Protein AF-A0A832WD67-F1 (afdb_monomer_lite)

Foldseek 3Di:
DDDDDDDDDDPPDPVVVVVCVPDPDPVVVDDDPVNDDQPQPPDDPVNVVVLCVLQNDPDDSSLSVQLVVQLVVLVQFAVQDDDVLSVLSSVLSVLVVVLVVCVVVVPVVVNVVSVVVNVVSCVVSVVDPVRTPPDPPDDQVDPVSVVVVCVVPPNDPDPPPPPDPDDPVVVVVVVVVVVVVCCVVVPVVVVVVVVVVVVVVVVVVVVVVQCVVCVVVVHPDRDDPDVVVVVVVVVVVVVVVVVVVVVD

Structure (mmCIF, N/CA/C/O backbone):
data_AF-A0A832WD67-F1
#
_entry.id   AF-A0A832WD67-F1
#
loop_
_atom_site.group_PDB
_atom_site.id
_atom_site.type_symbol
_atom_site.label_atom_id
_atom_site.label_alt_id
_atom_site.label_comp_id
_atom_site.label_asym_id
_atom_site.label_entity_id
_atom_site.label_seq_id
_atom_site.pdbx_PDB_ins_code
_atom_site.Cartn_x
_atom_site.Cartn_y
_atom_site.Cartn_z
_atom_site.occupancy
_atom_site.B_iso_or_equiv
_atom_site.auth_seq_id
_atom_site.auth_comp_id
_atom_site.auth_asym_id
_atom_site.auth_atom_id
_atom_site.pdbx_PDB_model_num
ATOM 1 N N . MET A 1 1 ? 72.430 -49.901 -27.301 1.00 37.88 1 MET A N 1
ATOM 2 C CA . MET A 1 1 ? 71.971 -49.000 -28.379 1.00 37.88 1 MET A CA 1
ATOM 3 C C . MET A 1 1 ? 70.509 -48.673 -28.114 1.00 37.88 1 MET A C 1
ATOM 5 O O . MET A 1 1 ? 69.647 -49.443 -28.505 1.00 37.88 1 MET A O 1
ATOM 9 N N . GLY A 1 2 ? 70.240 -47.618 -27.341 1.00 42.94 2 GLY A N 1
ATOM 10 C CA . GLY A 1 2 ? 68.877 -47.135 -27.099 1.00 42.94 2 GLY A CA 1
ATOM 11 C C . GLY A 1 2 ? 68.550 -46.068 -28.135 1.00 42.94 2 GLY A C 1
ATOM 12 O O . GLY A 1 2 ? 69.311 -45.112 -28.267 1.00 42.94 2 GLY A O 1
ATOM 13 N N . GLN A 1 3 ? 67.490 -46.267 -28.915 1.00 40.94 3 GLN A N 1
ATOM 14 C CA . GLN A 1 3 ? 67.045 -45.266 -29.880 1.00 40.94 3 GLN A CA 1
ATOM 15 C C . GLN A 1 3 ? 66.402 -44.070 -29.156 1.00 40.94 3 GLN A C 1
ATOM 17 O O . GLN A 1 3 ? 65.692 -44.280 -28.170 1.00 40.94 3 GLN A O 1
ATOM 22 N N . PRO A 1 4 ? 66.642 -42.829 -29.613 1.00 44.09 4 PRO A N 1
ATOM 23 C CA . PRO A 1 4 ? 66.048 -41.639 -29.022 1.00 44.09 4 PRO A CA 1
ATOM 24 C C . PRO A 1 4 ? 64.577 -41.493 -29.436 1.00 44.09 4 PRO A C 1
ATOM 26 O O . PRO A 1 4 ? 64.223 -41.622 -30.606 1.00 44.09 4 PRO A O 1
ATOM 29 N N . PHE A 1 5 ? 63.730 -41.210 -28.448 1.00 39.22 5 PHE A N 1
ATOM 30 C CA . PHE A 1 5 ? 62.308 -40.919 -28.606 1.00 39.22 5 PHE A CA 1
ATOM 31 C C . PHE A 1 5 ? 62.127 -39.552 -29.280 1.00 39.2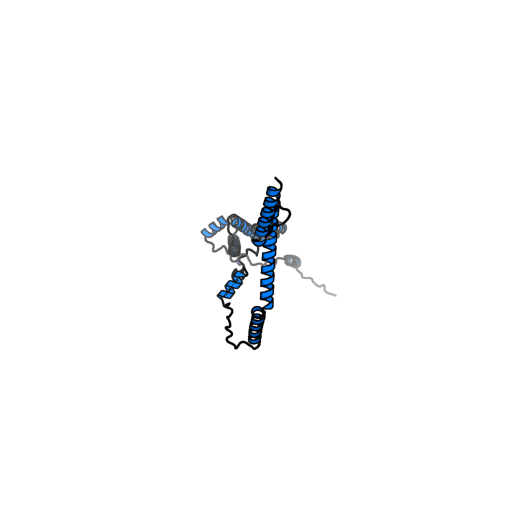2 5 PHE A C 1
ATOM 33 O O . PHE A 1 5 ? 62.559 -38.525 -28.756 1.00 39.22 5 PHE A O 1
ATOM 40 N N . GLN A 1 6 ? 61.517 -39.547 -30.463 1.00 41.47 6 GLN A N 1
ATOM 41 C CA . GLN A 1 6 ? 61.236 -38.347 -31.243 1.00 41.47 6 GLN A CA 1
ATOM 42 C C . GLN A 1 6 ? 59.947 -37.701 -30.718 1.00 41.47 6 GLN A C 1
ATOM 44 O O . GLN A 1 6 ? 58.860 -38.255 -30.865 1.00 41.47 6 GLN A O 1
ATOM 49 N N . VAL A 1 7 ? 60.071 -36.533 -30.083 1.00 42.09 7 VAL A N 1
ATOM 50 C CA . VAL A 1 7 ? 58.928 -35.706 -29.673 1.00 42.09 7 VAL A CA 1
ATOM 51 C C . VAL A 1 7 ? 58.368 -35.032 -30.924 1.00 42.09 7 VAL A C 1
ATOM 53 O O . VAL A 1 7 ? 58.959 -34.090 -31.444 1.00 42.09 7 VAL A O 1
ATOM 56 N N . ILE A 1 8 ? 57.243 -35.542 -31.422 1.00 47.03 8 ILE A N 1
ATOM 57 C CA . ILE A 1 8 ? 56.426 -34.877 -32.438 1.00 47.03 8 ILE A CA 1
ATOM 58 C C . ILE A 1 8 ? 55.280 -34.204 -31.682 1.00 47.03 8 ILE A C 1
ATOM 60 O O . ILE A 1 8 ? 54.343 -34.866 -31.247 1.00 47.03 8 ILE A O 1
ATOM 64 N N . GLY A 1 9 ? 55.392 -32.898 -31.467 1.00 41.47 9 GLY A N 1
ATOM 65 C CA . GLY A 1 9 ? 54.343 -32.066 -30.885 1.00 41.47 9 GLY A CA 1
ATOM 66 C C . GLY A 1 9 ? 54.479 -30.656 -31.439 1.00 41.47 9 GLY A C 1
ATOM 67 O O . GLY A 1 9 ? 55.489 -29.996 -31.208 1.00 41.47 9 GLY A O 1
ATOM 68 N N . GLU A 1 10 ? 53.505 -30.241 -32.244 1.00 47.12 10 GLU A N 1
ATOM 69 C CA . GLU A 1 10 ? 53.477 -28.942 -32.913 1.00 47.12 10 GLU A CA 1
ATOM 70 C C . GLU A 1 10 ? 53.450 -27.778 -31.899 1.00 47.12 10 GLU A C 1
ATOM 72 O O . GLU A 1 10 ? 52.652 -27.802 -30.957 1.00 47.12 10 GLU A O 1
ATOM 77 N N . PRO A 1 11 ? 54.258 -26.716 -32.094 1.00 44.94 11 PRO A N 1
ATOM 78 C CA . PRO A 1 11 ? 54.390 -25.588 -31.169 1.00 44.94 11 PRO A CA 1
ATOM 79 C C . PRO A 1 11 ? 53.236 -24.570 -31.249 1.00 44.94 11 PRO A C 1
ATOM 81 O O . PRO A 1 11 ? 53.473 -23.370 -31.162 1.00 44.94 11 PRO A O 1
ATOM 84 N N . GLY A 1 12 ? 51.995 -25.032 -31.423 1.00 47.84 12 GLY A N 1
ATOM 85 C CA . GLY A 1 12 ? 50.799 -24.174 -31.489 1.00 47.84 12 GLY A CA 1
ATOM 86 C C . GLY A 1 12 ? 49.688 -24.541 -30.501 1.00 47.84 12 GLY A C 1
ATOM 87 O O . GLY A 1 12 ? 48.893 -23.689 -30.122 1.00 47.84 12 GLY A O 1
ATOM 88 N N . SER A 1 13 ? 49.651 -25.785 -30.015 1.00 53.66 13 SER A N 1
ATOM 89 C CA . SER A 1 13 ? 48.472 -26.310 -29.309 1.00 53.66 13 SER A CA 1
ATOM 90 C C . SER A 1 13 ? 48.330 -25.820 -27.859 1.00 53.66 13 SER A C 1
ATOM 92 O O . SER A 1 13 ? 47.218 -25.690 -27.349 1.00 53.66 13 SER A O 1
ATOM 94 N N . TYR A 1 14 ? 49.434 -25.505 -27.180 1.00 50.94 14 TYR A N 1
ATOM 95 C CA . TYR A 1 14 ? 49.414 -25.181 -25.746 1.00 50.94 14 TYR A CA 1
ATOM 96 C C . TYR A 1 14 ? 49.021 -23.726 -25.458 1.00 50.94 14 TYR A C 1
ATOM 98 O O . TYR A 1 14 ? 48.347 -23.462 -24.463 1.00 50.94 14 TYR A O 1
ATOM 106 N N . GLU A 1 15 ? 49.411 -22.775 -26.313 1.00 52.78 15 GLU A N 1
ATOM 107 C CA . GLU A 1 15 ? 49.038 -21.364 -26.132 1.00 52.78 15 GLU A CA 1
ATOM 108 C C . GLU A 1 15 ? 47.567 -21.102 -26.482 1.00 52.78 15 GLU A C 1
ATOM 110 O O . GLU A 1 15 ? 46.906 -20.333 -25.783 1.00 52.78 15 GLU A O 1
ATOM 115 N N . GLU A 1 16 ? 47.016 -21.778 -27.496 1.00 53.56 16 GLU A N 1
ATOM 116 C CA . GLU A 1 16 ? 45.582 -21.716 -27.817 1.00 53.56 16 GLU A CA 1
ATOM 117 C C . GLU A 1 16 ? 44.718 -22.381 -26.738 1.00 53.56 16 GLU A C 1
ATOM 119 O O . GLU A 1 16 ? 43.707 -21.809 -26.321 1.00 53.56 16 GLU A O 1
ATOM 124 N N . ALA A 1 17 ? 45.155 -23.524 -26.196 1.00 52.59 17 ALA A N 1
ATOM 125 C CA . ALA A 1 17 ? 44.470 -24.188 -25.087 1.00 52.59 17 ALA A CA 1
ATOM 126 C C . ALA A 1 17 ? 44.452 -23.326 -23.808 1.00 52.59 17 ALA A C 1
ATOM 128 O O . ALA A 1 17 ? 43.450 -23.284 -23.093 1.00 52.59 17 ALA A O 1
ATOM 129 N N . LEU A 1 18 ? 45.526 -22.576 -23.535 1.00 50.44 18 LEU A N 1
ATOM 130 C CA . LEU A 1 18 ? 45.590 -21.640 -22.405 1.00 50.44 18 LEU A CA 1
ATOM 131 C C . LEU A 1 18 ? 44.766 -20.360 -22.625 1.00 50.44 18 LEU A C 1
ATOM 133 O O . LEU A 1 18 ? 44.332 -19.754 -21.643 1.00 50.44 18 LEU A O 1
ATOM 137 N N . ARG A 1 19 ? 44.521 -19.954 -23.879 1.00 53.59 19 ARG A N 1
ATOM 138 C CA . ARG A 1 19 ? 43.588 -18.862 -24.216 1.00 53.59 19 ARG A CA 1
ATOM 139 C C . ARG A 1 19 ? 42.130 -19.283 -24.023 1.00 53.59 19 ARG A C 1
ATOM 141 O O . ARG A 1 19 ? 41.362 -18.512 -23.454 1.00 53.59 19 ARG A O 1
ATOM 148 N N . GLN A 1 20 ? 41.764 -20.509 -24.404 1.00 52.19 20 GLN A N 1
ATOM 149 C CA . GLN A 1 20 ? 40.425 -21.064 -24.149 1.00 52.19 20 GLN A CA 1
ATOM 150 C C . GLN A 1 20 ? 40.158 -21.330 -22.661 1.00 52.19 20 GLN A C 1
ATOM 152 O O . GLN A 1 20 ? 39.045 -21.109 -22.192 1.00 52.19 20 GLN A O 1
ATOM 157 N N . ALA A 1 21 ? 41.173 -21.724 -21.887 1.00 52.22 21 ALA A N 1
ATOM 158 C CA . ALA A 1 21 ? 41.036 -21.978 -20.449 1.00 52.22 21 ALA A CA 1
ATOM 159 C C . ALA A 1 21 ? 40.911 -20.707 -19.578 1.00 52.22 21 ALA A C 1
ATOM 161 O O . ALA A 1 21 ? 40.739 -20.812 -18.364 1.00 52.22 21 ALA A O 1
ATOM 162 N N . LYS A 1 22 ? 41.017 -19.506 -20.165 1.00 54.41 22 LYS A N 1
ATOM 163 C CA . LYS A 1 22 ? 41.024 -18.223 -19.439 1.00 54.41 22 LYS A CA 1
ATOM 164 C C . LYS A 1 22 ? 39.878 -17.279 -19.781 1.00 54.41 22 LYS A C 1
ATOM 166 O O . LYS A 1 22 ? 39.906 -16.142 -19.315 1.00 54.41 22 LYS A O 1
ATOM 171 N N . ASN A 1 23 ? 38.873 -17.723 -20.534 1.00 55.34 23 ASN A N 1
ATOM 172 C CA . ASN A 1 23 ? 37.659 -16.935 -20.701 1.00 55.34 23 ASN A CA 1
ATOM 173 C C . ASN A 1 23 ? 36.551 -17.514 -19.802 1.00 55.34 23 ASN A C 1
ATOM 175 O O . ASN A 1 23 ? 36.012 -18.572 -20.123 1.00 55.34 23 ASN A O 1
ATOM 179 N N . PRO A 1 24 ? 36.213 -16.874 -18.663 1.00 59.94 24 PRO A N 1
ATOM 180 C CA . PRO A 1 24 ? 35.109 -17.325 -17.810 1.00 59.94 24 PRO A CA 1
ATOM 181 C C . PRO A 1 24 ? 33.741 -17.183 -18.500 1.00 59.94 24 PRO A C 1
ATOM 183 O O . PRO A 1 24 ? 32.751 -17.722 -18.019 1.00 59.94 24 PRO A O 1
ATOM 186 N N . PHE A 1 25 ? 33.700 -16.499 -19.645 1.00 52.34 25 PHE A N 1
ATOM 187 C CA . PHE A 1 25 ? 32.552 -16.371 -20.530 1.00 52.34 25 PHE A CA 1
ATOM 188 C C . PHE A 1 25 ? 32.790 -17.264 -21.753 1.00 52.34 25 PHE A C 1
ATOM 190 O O . PHE A 1 25 ? 33.391 -16.849 -22.743 1.00 52.34 25 PHE A O 1
ATOM 197 N N . GLN A 1 26 ? 32.371 -18.527 -21.666 1.00 62.31 26 GLN A N 1
ATOM 198 C CA . GLN A 1 26 ? 32.330 -19.410 -22.831 1.00 62.31 26 GLN A CA 1
ATOM 199 C C . GLN A 1 26 ? 31.257 -18.875 -23.788 1.00 62.31 26 GLN A C 1
ATOM 201 O O . GLN A 1 26 ? 30.075 -18.976 -23.482 1.00 62.31 26 GLN A O 1
ATOM 206 N N . GLU A 1 27 ? 31.648 -18.310 -24.936 1.00 55.62 27 GLU A N 1
ATOM 207 C CA . GLU A 1 27 ? 30.723 -17.719 -25.929 1.00 55.62 27 GLU A CA 1
ATOM 208 C C . GLU A 1 27 ? 29.589 -18.671 -26.351 1.00 55.62 27 GLU A C 1
ATOM 210 O O . GLU A 1 27 ? 28.498 -18.226 -26.681 1.00 55.62 27 GLU A O 1
ATOM 215 N N . GLN A 1 28 ? 29.812 -19.986 -26.261 1.00 56.88 28 GLN A N 1
ATOM 216 C CA . GLN A 1 28 ? 28.817 -21.022 -26.562 1.00 56.88 28 GLN A CA 1
ATOM 217 C C . GLN A 1 28 ? 27.690 -21.158 -25.518 1.00 56.88 28 GLN A C 1
ATOM 219 O O . GLN A 1 28 ? 26.729 -21.878 -25.770 1.00 56.88 28 GLN A O 1
ATOM 224 N N . MET A 1 29 ? 27.795 -20.513 -24.351 1.00 59.75 29 MET A N 1
ATOM 225 C CA . MET A 1 29 ? 26.747 -20.507 -23.316 1.00 59.75 29 MET A CA 1
ATOM 226 C C . MET A 1 29 ? 25.811 -19.291 -23.401 1.00 59.75 29 MET A C 1
ATOM 228 O O . MET A 1 29 ? 24.862 -19.209 -22.622 1.00 59.75 29 MET A O 1
ATOM 232 N N . PHE A 1 30 ? 26.055 -18.354 -24.321 1.00 63.56 30 PHE A N 1
ATOM 233 C CA . PHE A 1 30 ? 25.224 -17.165 -24.506 1.00 63.56 30 PHE A CA 1
ATOM 234 C C . PHE A 1 30 ? 24.290 -17.351 -25.699 1.00 63.56 30 PHE A C 1
ATOM 236 O O . PHE A 1 30 ? 24.683 -17.891 -26.731 1.00 63.56 30 PHE A O 1
ATOM 243 N N . ILE A 1 31 ? 23.047 -16.894 -25.552 1.00 70.31 31 ILE A N 1
ATOM 244 C CA . ILE A 1 31 ? 22.084 -16.853 -26.655 1.00 70.31 31 ILE A CA 1
ATOM 245 C C . ILE A 1 31 ? 22.619 -15.861 -27.686 1.00 70.31 31 ILE A C 1
ATOM 247 O O . ILE A 1 31 ? 22.986 -14.735 -27.339 1.00 70.31 31 ILE A O 1
ATOM 251 N N . SER A 1 32 ? 22.688 -16.282 -28.947 1.00 59.75 32 SER A N 1
ATOM 252 C CA . SER A 1 32 ? 23.139 -15.402 -30.023 1.00 59.75 32 SER A CA 1
ATOM 253 C C . SER A 1 32 ? 22.123 -14.277 -30.257 1.00 59.75 32 SER A C 1
ATOM 255 O O . SER A 1 32 ? 20.917 -14.489 -30.140 1.00 59.75 32 SER A O 1
ATOM 257 N N . GLU A 1 33 ? 22.579 -13.072 -30.623 1.00 59.00 33 GLU A N 1
ATOM 258 C CA . GLU A 1 33 ? 21.690 -11.916 -30.878 1.00 59.00 33 GLU A CA 1
ATOM 259 C C . GLU A 1 33 ? 20.622 -12.233 -31.949 1.00 59.00 33 GLU A C 1
ATOM 261 O O . GLU A 1 33 ? 19.517 -11.703 -31.908 1.00 59.00 33 GLU A O 1
ATOM 266 N N . SER A 1 34 ? 20.920 -13.169 -32.858 1.00 58.62 34 SER A N 1
ATOM 267 C CA . SER A 1 34 ? 20.010 -13.700 -33.881 1.00 58.62 34 SER A CA 1
ATOM 268 C C . SER A 1 34 ? 18.913 -14.642 -33.371 1.00 58.62 34 SER A C 1
ATOM 270 O O . SER A 1 34 ? 17.898 -14.796 -34.044 1.00 58.62 34 SER A O 1
ATOM 272 N N . GLU A 1 35 ? 19.108 -15.297 -32.226 1.00 62.00 35 GLU A N 1
ATOM 273 C CA . GLU A 1 35 ? 18.115 -16.183 -31.595 1.00 62.00 35 GLU A CA 1
ATOM 274 C C . GLU A 1 35 ? 17.205 -15.433 -30.612 1.00 62.00 35 GLU A C 1
ATOM 276 O O . GLU A 1 35 ? 16.209 -15.982 -30.136 1.00 62.00 35 GLU A O 1
ATOM 281 N N . MET A 1 36 ? 17.519 -14.170 -30.312 1.00 60.25 36 MET A N 1
ATOM 282 C CA . MET A 1 36 ? 16.713 -13.329 -29.439 1.00 60.25 36 MET A CA 1
ATOM 283 C C . MET A 1 36 ? 15.517 -12.764 -30.219 1.00 60.25 36 MET A C 1
ATOM 285 O O . MET A 1 36 ? 15.676 -12.002 -31.170 1.00 60.25 36 MET A O 1
ATOM 289 N N . VAL A 1 37 ? 14.296 -13.123 -29.812 1.00 67.38 37 VAL A N 1
ATOM 290 C CA . VAL A 1 37 ? 13.071 -12.501 -30.340 1.00 67.38 37 VAL A CA 1
ATOM 291 C C . VAL A 1 37 ? 13.062 -11.040 -29.891 1.00 67.38 37 VAL A C 1
ATOM 293 O O . VAL A 1 37 ? 12.943 -10.792 -28.694 1.00 67.38 37 VAL A O 1
ATOM 296 N N . ASP A 1 38 ? 13.210 -10.082 -30.816 1.00 64.44 38 ASP A N 1
ATOM 297 C CA . ASP A 1 38 ? 13.121 -8.650 -30.501 1.00 64.44 38 ASP A CA 1
ATOM 298 C C . ASP A 1 38 ? 11.673 -8.303 -30.121 1.00 64.44 38 ASP A C 1
ATOM 300 O O . ASP A 1 38 ? 10.809 -8.243 -31.002 1.00 64.44 38 ASP A O 1
ATOM 304 N N . PRO A 1 39 ? 11.378 -8.025 -28.836 1.00 64.31 39 PRO A N 1
ATOM 305 C CA . PRO A 1 39 ? 10.022 -7.706 -28.399 1.00 64.31 39 PRO A CA 1
ATOM 306 C C . PRO A 1 39 ? 9.486 -6.419 -29.044 1.00 64.31 39 PRO A C 1
ATOM 308 O O . PRO A 1 39 ? 8.287 -6.160 -28.996 1.00 64.31 39 PRO A O 1
ATOM 311 N N . GLY A 1 40 ? 10.366 -5.589 -29.618 1.00 61.78 40 GLY A N 1
ATOM 312 C CA . GLY A 1 40 ? 10.012 -4.348 -30.294 1.00 61.78 40 GLY A CA 1
ATOM 313 C C . GLY A 1 40 ? 9.819 -4.458 -31.810 1.00 61.78 40 GLY A C 1
ATOM 314 O O . GLY A 1 40 ? 9.507 -3.440 -32.440 1.00 61.78 40 GLY A O 1
ATOM 315 N N . ALA A 1 41 ? 9.992 -5.645 -32.404 1.00 65.19 41 ALA A N 1
ATOM 316 C CA . ALA A 1 41 ? 9.872 -5.844 -33.850 1.00 65.19 41 ALA A CA 1
ATOM 317 C C . ALA A 1 41 ? 8.443 -5.592 -34.367 1.00 65.19 41 ALA A C 1
ATOM 319 O O . ALA A 1 41 ? 8.275 -4.992 -35.431 1.00 65.19 41 ALA A O 1
ATOM 320 N N . ASP A 1 42 ? 7.431 -5.948 -33.571 1.00 70.69 42 ASP A N 1
ATOM 321 C CA . ASP A 1 42 ? 6.008 -5.853 -33.933 1.00 70.69 42 ASP A CA 1
ATOM 322 C C . ASP A 1 42 ? 5.357 -4.496 -33.590 1.00 70.69 42 ASP A C 1
ATOM 324 O O . ASP A 1 42 ? 4.161 -4.300 -33.804 1.00 70.69 42 ASP A O 1
ATOM 328 N N . LEU A 1 43 ? 6.120 -3.526 -33.068 1.00 73.88 43 LEU A N 1
ATOM 329 C CA . LEU A 1 43 ? 5.591 -2.206 -32.698 1.00 73.88 43 LEU A CA 1
ATOM 330 C C . LEU A 1 43 ? 5.255 -1.356 -33.936 1.00 73.88 43 LEU A C 1
ATOM 332 O O . LEU A 1 43 ? 6.125 -1.097 -34.785 1.00 73.88 43 LEU A O 1
ATOM 336 N N . SER A 1 44 ? 4.026 -0.826 -33.978 1.00 82.38 44 SER A N 1
ATOM 337 C CA . SER A 1 44 ? 3.600 0.150 -34.987 1.00 82.38 44 SER A CA 1
ATOM 338 C C . SER A 1 44 ? 4.409 1.450 -34.885 1.00 82.38 44 SER A C 1
ATOM 340 O O . SER A 1 44 ? 4.988 1.781 -33.847 1.00 82.38 44 SER A O 1
ATOM 342 N N . ASN A 1 45 ? 4.446 2.230 -35.968 1.00 78.44 45 ASN A N 1
ATOM 343 C CA . ASN A 1 45 ? 5.100 3.542 -35.969 1.00 78.44 45 ASN A CA 1
ATOM 344 C C . ASN A 1 45 ? 4.451 4.516 -34.974 1.00 78.44 45 ASN A C 1
ATOM 346 O O . ASN A 1 45 ? 5.159 5.323 -34.369 1.00 78.44 45 ASN A O 1
ATOM 350 N N . ASP A 1 46 ? 3.139 4.403 -34.764 1.00 80.88 46 ASP A N 1
ATOM 351 C CA . ASP A 1 46 ? 2.416 5.220 -33.788 1.00 80.88 46 ASP A CA 1
ATOM 352 C C . ASP A 1 46 ? 2.790 4.833 -32.348 1.00 80.88 46 ASP A C 1
ATOM 354 O O . ASP A 1 46 ? 3.044 5.709 -31.519 1.00 80.88 46 ASP A O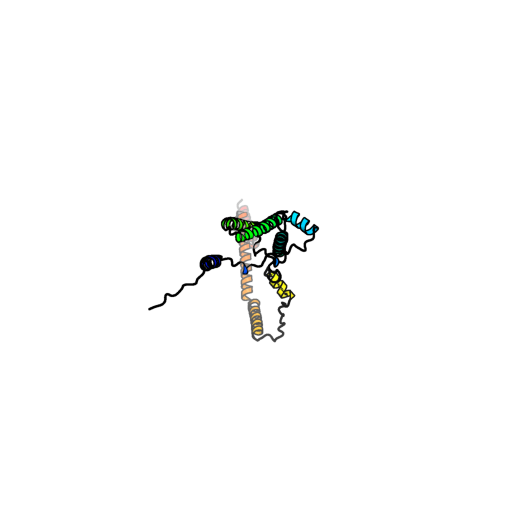 1
ATOM 358 N N . ASP A 1 47 ? 2.960 3.537 -32.072 1.00 82.06 47 ASP A N 1
ATOM 359 C CA . ASP A 1 47 ? 3.400 3.044 -30.761 1.00 82.06 47 ASP A CA 1
ATOM 360 C C . ASP A 1 47 ? 4.840 3.471 -30.465 1.00 82.06 47 ASP A C 1
ATOM 362 O O . ASP A 1 47 ? 5.155 3.928 -29.365 1.00 82.06 47 ASP A O 1
ATOM 366 N N . LYS A 1 48 ? 5.721 3.411 -31.472 1.00 80.44 48 LYS A N 1
ATOM 367 C CA . LYS A 1 48 ? 7.098 3.918 -31.374 1.00 80.44 48 LYS A CA 1
ATOM 368 C C . LYS A 1 48 ? 7.120 5.416 -31.078 1.00 80.44 48 LYS A C 1
ATOM 370 O O . LYS A 1 48 ? 7.923 5.857 -30.259 1.00 80.44 48 LYS A O 1
ATOM 375 N N . MET A 1 49 ? 6.239 6.200 -31.703 1.00 82.38 49 MET A N 1
ATOM 376 C CA . MET A 1 49 ? 6.109 7.636 -31.433 1.00 82.38 49 MET A CA 1
ATOM 377 C C . MET A 1 49 ? 5.636 7.893 -29.995 1.00 82.38 49 MET A C 1
ATOM 379 O O . MET A 1 49 ? 6.218 8.723 -29.293 1.00 82.38 49 MET A O 1
ATOM 383 N N . TYR A 1 50 ? 4.617 7.159 -29.540 1.00 86.69 50 TYR A N 1
ATOM 384 C CA . TYR A 1 50 ? 4.086 7.259 -28.181 1.00 86.69 50 TYR A CA 1
ATOM 385 C C . TYR A 1 50 ? 5.148 6.921 -27.128 1.00 86.69 50 TYR A C 1
ATOM 387 O O . TYR A 1 50 ? 5.403 7.710 -26.212 1.00 86.69 50 TYR A O 1
ATOM 395 N N . LEU A 1 51 ? 5.828 5.785 -27.293 1.00 86.19 51 LEU A N 1
ATOM 396 C CA . LEU A 1 51 ? 6.882 5.329 -26.388 1.00 86.19 51 LEU A CA 1
ATOM 397 C C . LEU A 1 51 ? 8.079 6.287 -26.397 1.00 86.19 51 LEU A C 1
ATOM 399 O O . LEU A 1 51 ? 8.611 6.616 -25.336 1.00 86.19 51 LEU A O 1
ATOM 403 N N . ALA A 1 52 ? 8.455 6.820 -27.561 1.00 84.50 52 ALA A N 1
ATOM 404 C CA . ALA A 1 52 ? 9.510 7.821 -27.669 1.00 84.50 52 ALA A CA 1
ATOM 405 C C . ALA A 1 52 ? 9.159 9.138 -26.955 1.00 84.50 52 ALA A C 1
ATOM 407 O O . ALA A 1 52 ? 10.053 9.778 -26.398 1.00 84.50 52 ALA A O 1
ATOM 408 N N . LEU A 1 53 ? 7.883 9.537 -26.938 1.00 86.25 53 LEU A N 1
ATOM 409 C CA . LEU A 1 53 ? 7.418 10.732 -26.228 1.00 86.25 53 LEU A CA 1
ATOM 410 C C . LEU A 1 53 ? 7.333 10.505 -24.711 1.00 86.25 53 LEU A C 1
ATOM 412 O O . LEU A 1 53 ? 7.697 11.388 -23.936 1.00 86.25 53 LEU A O 1
ATOM 416 N N . LYS A 1 54 ? 6.906 9.313 -24.279 1.00 85.81 54 LYS A N 1
ATOM 417 C CA . LYS A 1 54 ? 6.784 8.942 -22.860 1.00 85.81 54 LYS A CA 1
ATOM 418 C C . LYS A 1 54 ? 8.143 8.686 -22.198 1.00 85.81 54 LYS A C 1
ATOM 420 O O . LYS A 1 54 ? 8.404 9.173 -21.095 1.00 85.81 54 LYS A O 1
ATOM 425 N N . TRP A 1 55 ? 9.019 7.936 -22.863 1.00 87.31 55 TRP A N 1
ATOM 426 C CA . TRP A 1 55 ? 10.274 7.440 -22.289 1.00 87.31 55 TRP A CA 1
ATOM 427 C C . TRP A 1 55 ? 11.502 8.215 -22.765 1.00 87.31 55 TRP A C 1
ATOM 429 O O . TRP A 1 55 ? 12.430 8.433 -21.980 1.00 87.31 55 TRP A O 1
ATOM 439 N N . GLY A 1 56 ? 11.479 8.711 -24.000 1.00 85.38 56 GLY A N 1
ATOM 440 C CA . GLY A 1 56 ? 12.590 9.395 -24.655 1.00 85.38 56 GLY A CA 1
ATOM 441 C C . GLY A 1 56 ? 13.143 8.596 -25.837 1.00 85.38 56 GLY A C 1
ATOM 442 O O . GLY A 1 56 ? 12.983 7.380 -25.928 1.00 85.38 56 GLY A O 1
ATOM 443 N N . ARG A 1 57 ? 13.833 9.293 -26.746 1.00 84.19 57 ARG A N 1
ATOM 444 C CA . ARG A 1 57 ? 14.307 8.754 -28.039 1.00 84.19 57 ARG A CA 1
ATOM 445 C C . ARG A 1 57 ? 15.604 7.936 -27.966 1.00 84.19 57 ARG A C 1
ATOM 447 O O . ARG A 1 57 ? 16.053 7.446 -28.992 1.00 84.19 57 ARG A O 1
ATOM 454 N N . LEU A 1 58 ? 16.234 7.850 -26.794 1.00 81.81 58 LEU A N 1
ATOM 455 C CA . LEU A 1 58 ? 17.570 7.258 -26.617 1.00 81.81 58 LEU A CA 1
ATOM 456 C C . LEU A 1 58 ? 17.549 5.769 -26.242 1.00 81.81 58 LEU A C 1
ATOM 458 O O . LEU A 1 58 ? 18.612 5.177 -26.080 1.00 81.81 58 LEU A O 1
ATOM 462 N N . TYR A 1 59 ? 16.367 5.178 -26.080 1.00 84.56 59 TYR A N 1
ATOM 463 C CA . TYR A 1 59 ? 16.215 3.771 -25.719 1.00 84.56 59 TYR A CA 1
ATOM 464 C C . TYR A 1 59 ? 15.948 2.916 -26.957 1.00 84.56 59 TYR A C 1
ATOM 466 O O . TYR A 1 59 ? 15.372 3.388 -27.939 1.00 84.56 59 TYR A O 1
ATOM 474 N N . ARG A 1 60 ? 16.376 1.652 -26.908 1.00 84.94 60 ARG A N 1
ATOM 475 C CA . ARG A 1 60 ? 16.085 0.669 -27.961 1.00 84.94 60 ARG A CA 1
ATOM 476 C C . ARG A 1 60 ? 14.607 0.243 -27.906 1.00 84.94 60 ARG A C 1
ATOM 478 O O . ARG A 1 60 ? 14.021 0.281 -26.824 1.00 84.94 60 ARG A O 1
ATOM 485 N N . PRO A 1 61 ? 14.008 -0.228 -29.018 1.00 81.25 61 PRO A N 1
ATOM 486 C CA . PRO A 1 61 ? 12.626 -0.716 -29.024 1.00 81.25 61 PRO A CA 1
ATOM 487 C C . PRO A 1 61 ? 12.333 -1.781 -27.960 1.00 81.25 61 PRO A C 1
ATOM 489 O O . PRO A 1 61 ? 11.349 -1.663 -27.236 1.00 81.25 61 PRO A O 1
ATOM 492 N N . SER A 1 62 ? 13.238 -2.745 -27.777 1.00 81.56 62 SER A N 1
ATOM 493 C CA . SER A 1 62 ? 13.155 -3.756 -26.715 1.00 81.56 62 SER A CA 1
ATOM 494 C C . SER A 1 62 ? 13.139 -3.154 -25.302 1.00 81.56 62 SER A C 1
ATOM 496 O O . SER A 1 62 ? 12.401 -3.609 -24.430 1.00 81.56 62 SER A O 1
ATOM 498 N N . GLN A 1 63 ? 13.898 -2.079 -25.080 1.00 85.25 63 GLN A N 1
ATOM 499 C CA . GLN A 1 63 ? 13.940 -1.367 -23.802 1.00 85.25 63 GLN A CA 1
ATOM 500 C C . GLN A 1 63 ? 12.662 -0.564 -23.545 1.00 85.25 63 GLN A C 1
ATOM 502 O O . GLN A 1 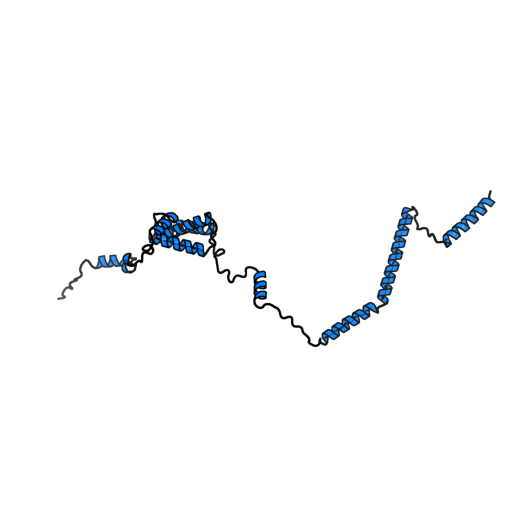63 ? 12.234 -0.469 -22.399 1.00 85.25 63 GLN A O 1
ATOM 507 N N . TRP A 1 64 ? 12.027 -0.005 -24.582 1.00 86.88 64 TRP A N 1
ATOM 508 C CA . TRP A 1 64 ? 10.722 0.645 -24.421 1.00 86.88 64 TRP A CA 1
ATOM 509 C C . TRP A 1 64 ? 9.650 -0.342 -23.962 1.00 86.88 64 TRP A C 1
ATOM 511 O O . TRP A 1 64 ? 8.862 0.004 -23.085 1.00 86.88 64 TRP A O 1
ATOM 521 N N . VAL A 1 65 ? 9.648 -1.562 -24.506 1.00 86.50 65 VAL A N 1
ATOM 522 C CA . VAL A 1 65 ? 8.716 -2.617 -24.081 1.00 86.50 65 VAL A CA 1
ATOM 523 C C . VAL A 1 65 ? 8.956 -2.994 -22.621 1.00 86.50 65 VAL A C 1
ATOM 525 O O . VAL A 1 65 ? 8.008 -3.009 -21.842 1.00 86.50 65 VAL A O 1
ATOM 528 N N . ALA A 1 66 ? 10.213 -3.212 -22.223 1.00 85.94 66 ALA A N 1
ATOM 529 C CA . ALA A 1 66 ? 10.556 -3.532 -20.836 1.00 85.94 66 ALA A CA 1
ATOM 530 C C . ALA A 1 66 ? 10.155 -2.413 -19.854 1.00 85.94 66 ALA A C 1
ATOM 532 O O . ALA A 1 66 ? 9.610 -2.682 -18.784 1.00 85.94 66 ALA A O 1
ATOM 533 N N . LEU A 1 67 ? 10.374 -1.146 -20.229 1.00 88.69 67 LEU A N 1
ATOM 534 C CA . LEU A 1 67 ? 9.950 0.010 -19.431 1.00 88.69 67 LEU A CA 1
ATOM 535 C C . LEU A 1 67 ? 8.426 0.081 -19.289 1.00 88.69 67 LEU A C 1
ATOM 537 O O . LEU A 1 67 ? 7.928 0.384 -18.207 1.00 88.69 67 LEU A O 1
ATOM 541 N N . GLU A 1 68 ? 7.687 -0.192 -20.364 1.00 89.38 68 GLU A N 1
ATOM 542 C CA . GLU A 1 68 ? 6.225 -0.162 -20.352 1.00 89.38 68 GLU A CA 1
ATOM 543 C C . GLU A 1 68 ? 5.635 -1.321 -19.537 1.00 89.38 68 GLU A C 1
ATOM 545 O O . GLU A 1 68 ? 4.688 -1.113 -18.782 1.00 89.38 68 GLU A O 1
ATOM 550 N N . GLN A 1 69 ? 6.220 -2.518 -19.630 1.00 89.44 69 GLN A N 1
ATOM 551 C CA . GLN A 1 69 ? 5.834 -3.674 -18.817 1.00 89.44 69 GLN A CA 1
ATOM 552 C C . GLN A 1 69 ? 6.013 -3.386 -17.327 1.00 89.44 69 GLN A C 1
ATOM 554 O O . GLN A 1 69 ? 5.042 -3.468 -16.577 1.00 89.44 69 GLN A O 1
ATOM 559 N N . LEU A 1 70 ? 7.205 -2.940 -16.920 1.00 88.44 70 LEU A N 1
ATOM 560 C CA . LEU A 1 70 ? 7.487 -2.607 -15.525 1.00 88.44 70 LEU A CA 1
ATOM 561 C C . LEU A 1 70 ? 6.581 -1.466 -15.038 1.00 88.44 70 LEU A C 1
ATOM 563 O O . LEU A 1 70 ? 6.003 -1.541 -13.958 1.00 88.44 70 LEU A O 1
ATOM 567 N N . TYR A 1 71 ? 6.360 -0.434 -15.856 1.00 89.94 71 TYR A N 1
ATOM 568 C CA . TYR A 1 71 ? 5.413 0.634 -15.525 1.00 89.94 71 TYR A CA 1
ATOM 569 C C . TYR A 1 71 ? 3.999 0.097 -15.260 1.00 89.94 71 TYR A C 1
ATOM 571 O O . TYR A 1 71 ? 3.375 0.472 -14.266 1.00 89.94 71 TYR A O 1
ATOM 579 N N . ASN A 1 72 ? 3.501 -0.794 -16.118 1.00 89.06 72 ASN A N 1
ATOM 580 C CA . ASN A 1 72 ? 2.175 -1.387 -15.970 1.00 89.06 72 ASN A CA 1
ATOM 581 C C . ASN A 1 72 ? 2.083 -2.309 -14.749 1.00 89.06 72 ASN A C 1
ATOM 583 O O . ASN A 1 72 ? 1.074 -2.277 -14.051 1.00 89.06 72 ASN A O 1
ATOM 587 N N . GLU A 1 73 ? 3.130 -3.073 -14.436 1.00 87.50 73 GLU A N 1
ATOM 588 C CA . GLU A 1 73 ? 3.201 -3.881 -13.212 1.00 87.50 73 GLU A CA 1
ATOM 589 C C . GLU A 1 73 ? 3.061 -3.013 -11.957 1.00 87.50 73 GLU A C 1
ATOM 591 O O . GLU A 1 73 ? 2.247 -3.317 -11.082 1.00 87.50 73 GLU A O 1
ATOM 596 N N . PHE A 1 74 ? 3.774 -1.885 -11.894 1.00 84.25 74 PHE A N 1
ATOM 597 C CA . PHE A 1 74 ? 3.665 -0.944 -10.778 1.00 84.25 74 PHE A CA 1
ATOM 598 C C . PHE A 1 74 ? 2.291 -0.263 -10.711 1.00 84.25 74 PHE A C 1
ATOM 600 O O . PHE A 1 74 ? 1.738 -0.115 -9.623 1.00 84.25 74 PHE A O 1
ATOM 607 N N . MET A 1 75 ? 1.707 0.123 -11.850 1.00 84.31 75 MET A N 1
ATOM 608 C CA . MET A 1 75 ? 0.361 0.717 -11.893 1.00 84.31 75 MET A CA 1
ATOM 609 C C . MET A 1 75 ? -0.741 -0.286 -11.520 1.00 84.31 75 MET A C 1
ATOM 611 O O . MET A 1 75 ? -1.770 0.097 -10.963 1.00 84.31 75 MET A O 1
ATOM 615 N N . ASN A 1 76 ? -0.539 -1.572 -11.810 1.00 83.31 76 ASN A N 1
ATOM 616 C CA . ASN A 1 76 ? -1.467 -2.627 -11.415 1.00 83.31 76 ASN A CA 1
ATOM 617 C C . ASN A 1 76 ? -1.356 -2.925 -9.917 1.00 83.31 76 ASN A C 1
ATOM 619 O O . ASN A 1 76 ? -2.387 -3.012 -9.244 1.00 83.31 76 ASN A O 1
ATOM 623 N N . SER A 1 77 ? -0.126 -3.022 -9.409 1.00 80.38 77 SER A N 1
ATOM 624 C CA . SER A 1 77 ? 0.175 -3.424 -8.030 1.00 80.38 77 SER A CA 1
ATOM 625 C C . SER A 1 77 ? -0.135 -2.331 -7.003 1.00 80.38 77 SER A C 1
ATOM 627 O O . SER A 1 77 ? -0.618 -2.637 -5.917 1.00 80.38 77 SER A O 1
ATOM 629 N N . PHE A 1 78 ? 0.048 -1.051 -7.346 1.00 76.75 78 PHE A N 1
ATOM 630 C CA . PHE A 1 78 ? -0.167 0.076 -6.432 1.00 76.75 78 PHE A CA 1
ATOM 631 C C . PHE A 1 78 ? -1.301 0.999 -6.904 1.00 76.75 78 PHE A C 1
ATOM 633 O O . PHE A 1 78 ? -1.497 1.205 -8.100 1.00 76.75 78 PHE A O 1
ATOM 640 N N . ASP A 1 79 ? -2.035 1.621 -5.974 1.00 71.19 79 ASP A N 1
ATOM 641 C CA . ASP A 1 79 ? -2.965 2.711 -6.316 1.00 71.19 79 ASP A CA 1
ATOM 642 C C . ASP A 1 79 ? -2.222 4.055 -6.443 1.00 71.19 79 ASP A C 1
ATOM 644 O O . ASP A 1 79 ? -2.090 4.858 -5.508 1.00 71.19 79 ASP A O 1
ATOM 648 N N . ILE A 1 80 ? -1.662 4.280 -7.630 1.00 73.75 80 ILE A N 1
ATOM 649 C CA . ILE A 1 80 ? -0.816 5.439 -7.919 1.00 73.75 80 ILE A CA 1
ATOM 650 C C . ILE A 1 80 ? -1.678 6.605 -8.411 1.00 73.75 80 ILE A C 1
ATOM 652 O O . ILE A 1 80 ? -1.833 6.833 -9.607 1.00 73.75 80 ILE A O 1
ATOM 656 N N . GLN A 1 81 ? -2.205 7.392 -7.471 1.00 71.50 81 GLN A N 1
ATOM 657 C CA . GLN A 1 81 ? -2.965 8.608 -7.782 1.00 71.50 81 GLN A CA 1
ATOM 658 C C . GLN A 1 81 ? -2.091 9.872 -7.674 1.00 71.50 81 GLN A C 1
ATOM 660 O O . GLN A 1 81 ? -1.541 10.185 -6.615 1.00 71.50 81 GLN A O 1
ATOM 665 N N . GLY A 1 82 ? -1.976 10.645 -8.752 1.00 80.00 82 GLY A N 1
ATOM 666 C CA . GLY A 1 82 ? -1.354 11.976 -8.740 1.00 80.00 82 GLY A CA 1
ATOM 667 C C . GLY A 1 82 ? -0.085 12.105 -9.586 1.00 80.00 82 GLY A C 1
ATOM 668 O O . GLY A 1 82 ? 0.776 11.226 -9.606 1.00 80.00 82 GLY A O 1
ATOM 669 N N . ALA A 1 83 ? 0.039 13.254 -10.258 1.00 82.31 83 ALA A N 1
ATOM 670 C CA . ALA A 1 83 ? 1.073 13.522 -11.261 1.00 82.31 83 ALA A CA 1
ATOM 671 C C . ALA A 1 83 ? 2.505 13.334 -10.730 1.00 82.31 83 ALA A C 1
ATOM 673 O O . ALA A 1 83 ? 3.312 12.666 -11.368 1.00 82.31 83 ALA A O 1
ATOM 674 N N . ALA A 1 84 ? 2.795 13.823 -9.519 1.00 80.31 84 ALA A N 1
ATOM 675 C CA . ALA A 1 84 ? 4.123 13.693 -8.919 1.00 80.31 84 ALA A CA 1
ATOM 676 C C . ALA A 1 84 ? 4.533 12.226 -8.689 1.00 80.31 84 ALA A C 1
ATOM 678 O O . ALA A 1 84 ? 5.679 11.870 -8.948 1.00 80.31 84 ALA A O 1
ATOM 679 N N . ARG A 1 85 ? 3.595 11.361 -8.263 1.00 82.94 85 ARG A N 1
ATOM 680 C CA . ARG A 1 85 ? 3.863 9.926 -8.047 1.00 82.94 85 ARG A CA 1
ATOM 681 C C . ARG A 1 85 ? 4.082 9.180 -9.363 1.00 82.94 85 ARG A C 1
ATOM 683 O O . ARG A 1 85 ? 4.941 8.303 -9.448 1.00 82.94 85 ARG A O 1
ATOM 690 N N . ILE A 1 86 ? 3.337 9.561 -10.399 1.00 86.38 86 ILE A N 1
ATOM 691 C CA . ILE A 1 86 ? 3.490 9.015 -11.752 1.00 86.38 86 ILE A CA 1
ATOM 692 C C . ILE A 1 86 ? 4.861 9.386 -12.330 1.00 86.38 86 ILE A C 1
ATOM 694 O O . ILE A 1 86 ? 5.524 8.543 -12.934 1.00 86.38 86 ILE A O 1
ATOM 698 N N . ASP A 1 87 ? 5.321 10.618 -12.124 1.00 87.56 87 ASP A N 1
ATOM 699 C CA . ASP A 1 87 ? 6.633 11.047 -12.608 1.00 87.56 87 ASP A CA 1
ATOM 700 C C . ASP A 1 87 ? 7.781 10.386 -11.833 1.00 87.56 87 ASP A C 1
ATOM 702 O O . ASP A 1 87 ? 8.758 9.950 -12.449 1.00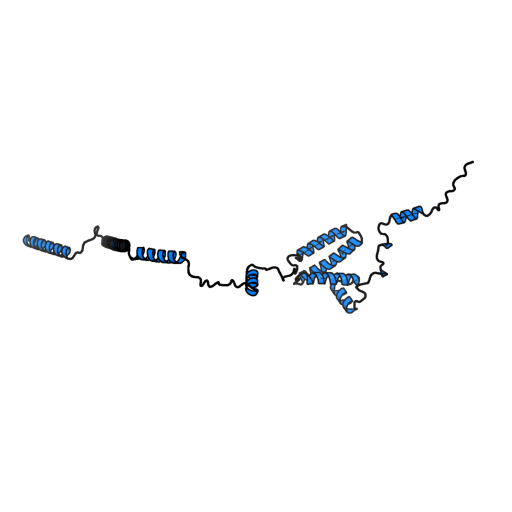 87.56 87 ASP A O 1
ATOM 706 N N . THR A 1 88 ? 7.644 10.197 -10.514 1.00 88.44 88 THR A N 1
ATOM 707 C CA . THR A 1 88 ? 8.607 9.389 -9.747 1.00 88.44 88 THR A CA 1
ATOM 708 C C . THR A 1 88 ? 8.621 7.932 -10.199 1.00 88.44 88 THR A C 1
ATOM 710 O O . THR A 1 88 ? 9.700 7.357 -10.312 1.00 88.44 88 THR A O 1
ATOM 713 N N . LEU A 1 89 ? 7.468 7.345 -10.544 1.00 89.38 89 LEU A N 1
ATOM 714 C CA . LEU A 1 89 ? 7.411 5.985 -11.085 1.00 89.38 89 LEU A CA 1
ATOM 715 C C . LEU A 1 89 ? 8.151 5.882 -12.423 1.00 89.38 89 LEU A C 1
ATOM 717 O O . LEU A 1 89 ? 8.961 4.975 -12.611 1.00 89.38 89 LEU A O 1
ATOM 721 N N . LYS A 1 90 ? 7.932 6.828 -13.345 1.00 90.44 90 LYS A N 1
ATOM 722 C CA . LYS A 1 90 ? 8.683 6.865 -14.611 1.00 90.44 90 LYS A CA 1
ATOM 723 C C . LYS A 1 90 ? 10.189 6.940 -14.359 1.00 90.44 90 LYS A C 1
ATOM 725 O O . LYS A 1 90 ? 10.955 6.299 -15.077 1.00 90.44 90 LYS A O 1
ATOM 730 N N . MET A 1 91 ? 10.622 7.704 -13.354 1.00 90.00 91 MET A N 1
ATOM 731 C CA . MET A 1 91 ? 12.035 7.781 -12.987 1.00 90.00 91 MET A CA 1
ATOM 732 C C . MET A 1 91 ? 12.551 6.450 -12.425 1.00 90.00 91 MET A C 1
ATOM 734 O O . MET A 1 91 ? 13.601 5.989 -12.857 1.00 90.00 91 MET A O 1
ATOM 738 N N . ILE A 1 92 ? 11.785 5.788 -11.554 1.00 90.81 92 ILE A N 1
ATOM 739 C CA . ILE A 1 92 ? 12.103 4.453 -11.020 1.00 90.81 92 ILE A CA 1
ATOM 740 C C . ILE A 1 92 ? 12.291 3.437 -12.152 1.00 90.81 92 ILE A C 1
ATOM 742 O O . ILE A 1 92 ? 13.296 2.728 -12.160 1.00 90.81 92 ILE A O 1
ATOM 746 N N . CYS A 1 93 ? 11.402 3.430 -13.152 1.00 90.94 93 CYS A N 1
ATOM 747 C CA . CYS A 1 93 ? 11.520 2.546 -14.316 1.00 90.94 93 CYS A CA 1
ATOM 748 C C . CYS A 1 93 ? 12.833 2.793 -15.080 1.00 90.94 93 CYS A C 1
ATOM 750 O O . CYS A 1 93 ? 13.576 1.861 -15.388 1.00 90.94 93 CYS A O 1
ATOM 752 N N . LYS A 1 94 ? 13.169 4.066 -15.337 1.00 91.06 94 LYS A N 1
ATOM 753 C CA . LYS A 1 94 ? 14.416 4.442 -16.026 1.00 91.06 94 LYS A CA 1
ATOM 754 C C . LYS A 1 94 ? 15.659 4.073 -15.218 1.00 91.06 94 LYS A C 1
ATOM 756 O O . LYS A 1 94 ? 16.649 3.626 -15.793 1.00 91.06 94 LYS A O 1
ATOM 761 N N . THR A 1 95 ? 15.619 4.264 -13.903 1.00 90.81 95 THR A N 1
ATOM 762 C CA . THR A 1 95 ? 16.726 3.927 -13.004 1.00 90.81 95 THR A CA 1
ATOM 763 C C . THR A 1 95 ? 16.925 2.421 -12.899 1.00 90.81 95 THR A C 1
ATOM 765 O O . THR A 1 95 ? 18.069 1.988 -12.943 1.00 90.81 95 THR A O 1
ATOM 768 N N . SER A 1 96 ? 15.851 1.627 -12.850 1.00 90.31 96 SER A N 1
ATOM 769 C CA . SER A 1 96 ? 15.927 0.160 -12.881 1.00 90.31 96 SER A CA 1
ATOM 770 C C . SER A 1 96 ? 16.606 -0.345 -14.160 1.00 90.31 96 SER A C 1
ATOM 772 O O . SER A 1 96 ? 17.549 -1.128 -14.083 1.00 90.31 96 SER A O 1
ATOM 774 N N . LEU A 1 97 ? 16.234 0.192 -15.329 1.00 90.31 97 LEU A N 1
ATOM 775 C CA . LEU A 1 97 ? 16.885 -0.172 -16.592 1.00 90.31 97 LEU A CA 1
ATOM 776 C C . LEU A 1 97 ? 18.387 0.159 -16.577 1.00 90.31 97 LEU A C 1
ATOM 778 O O . LEU A 1 97 ? 19.213 -0.673 -16.938 1.00 90.31 97 LEU A O 1
ATOM 782 N N . LYS A 1 98 ? 18.751 1.364 -16.122 1.00 89.69 98 LYS A N 1
ATOM 783 C CA . LYS A 1 98 ? 20.158 1.788 -16.022 1.00 89.69 98 LYS A CA 1
ATOM 784 C C . LYS A 1 98 ? 20.949 0.972 -15.004 1.00 89.69 98 LYS A C 1
ATOM 786 O O . LYS A 1 98 ? 22.148 0.789 -15.173 1.00 89.69 98 LYS A O 1
ATOM 791 N N . MET A 1 99 ? 20.287 0.501 -13.954 1.00 89.00 99 MET A N 1
ATOM 792 C CA . MET A 1 99 ? 20.875 -0.362 -12.941 1.00 89.00 99 MET A CA 1
ATOM 793 C C . MET A 1 99 ? 21.198 -1.748 -13.516 1.00 89.00 99 MET A C 1
ATOM 795 O O . MET A 1 99 ? 22.295 -2.244 -13.277 1.00 89.00 99 MET A O 1
ATOM 799 N N . ASN A 1 100 ? 20.301 -2.321 -14.325 1.00 88.94 100 ASN A N 1
ATOM 800 C CA . ASN A 1 100 ? 20.552 -3.580 -15.031 1.00 88.94 100 ASN A CA 1
ATOM 801 C C . ASN A 1 100 ? 21.692 -3.428 -16.052 1.00 88.94 100 ASN A C 1
ATOM 803 O O . ASN A 1 100 ? 22.640 -4.202 -16.015 1.00 88.94 100 ASN A O 1
ATOM 807 N N . GLU A 1 101 ? 21.682 -2.361 -16.862 1.00 88.12 101 GLU A N 1
ATOM 808 C CA . GLU A 1 101 ? 22.785 -2.068 -17.794 1.00 88.12 101 GLU A CA 1
ATOM 809 C C . GLU A 1 101 ? 24.139 -1.912 -17.075 1.00 88.12 101 GLU A C 1
ATOM 811 O O . GLU A 1 101 ? 25.169 -2.320 -17.608 1.00 88.12 101 GLU A O 1
ATOM 816 N N . ALA A 1 102 ? 24.152 -1.324 -15.871 1.00 87.56 102 ALA A N 1
ATOM 817 C CA . ALA A 1 102 ? 25.364 -1.167 -15.066 1.00 87.56 102 ALA A CA 1
ATOM 818 C C . ALA A 1 102 ? 25.901 -2.507 -14.533 1.00 87.56 102 ALA A C 1
ATOM 820 O O . ALA A 1 102 ? 27.115 -2.698 -14.464 1.00 87.56 102 ALA A O 1
ATOM 821 N N . ILE A 1 103 ? 25.010 -3.442 -14.177 1.00 88.88 103 ILE A N 1
ATOM 822 C CA . ILE A 1 103 ? 25.398 -4.813 -13.818 1.00 88.88 103 ILE A CA 1
ATOM 823 C C . ILE A 1 103 ? 25.993 -5.516 -15.040 1.00 88.88 103 ILE A C 1
ATOM 825 O O . ILE A 1 103 ? 27.071 -6.099 -14.935 1.00 88.88 103 ILE A O 1
ATOM 829 N N . ASP A 1 104 ? 25.330 -5.411 -16.194 1.00 85.19 104 ASP A N 1
ATOM 830 C CA . ASP A 1 104 ? 25.745 -6.083 -17.428 1.00 85.19 104 ASP A CA 1
ATOM 831 C C . ASP A 1 104 ? 27.107 -5.584 -17.933 1.00 85.19 104 ASP A C 1
ATOM 833 O O . ASP A 1 104 ? 27.910 -6.364 -18.446 1.00 85.19 104 ASP A O 1
ATOM 837 N N . CYS A 1 105 ? 27.410 -4.292 -17.762 1.00 85.50 105 CYS A N 1
ATOM 838 C CA . CYS A 1 105 ? 28.712 -3.728 -18.123 1.00 85.50 105 CYS A CA 1
ATOM 839 C C . CYS A 1 105 ? 29.798 -3.914 -17.046 1.00 85.50 105 CYS A C 1
ATOM 841 O O . CYS A 1 105 ? 30.950 -3.540 -17.274 1.00 85.50 105 CYS A O 1
ATOM 843 N N . GLY A 1 106 ? 29.455 -4.494 -15.889 1.00 84.31 106 GLY A N 1
ATOM 844 C CA . GLY A 1 106 ? 30.380 -4.734 -14.779 1.00 84.31 106 GLY A CA 1
ATOM 845 C C . GLY A 1 106 ? 30.769 -3.484 -13.978 1.00 84.31 106 GLY A C 1
ATOM 846 O O . GLY A 1 106 ? 31.728 -3.536 -13.205 1.00 84.31 106 GLY A O 1
ATOM 847 N N . ASP A 1 107 ? 30.049 -2.366 -14.125 1.00 87.56 107 ASP A N 1
ATOM 848 C CA . ASP A 1 107 ? 30.287 -1.127 -13.371 1.00 87.56 107 ASP A CA 1
ATOM 849 C C . ASP A 1 107 ? 29.557 -1.151 -12.015 1.00 87.56 107 ASP A C 1
ATOM 851 O O . ASP A 1 107 ? 28.449 -0.631 -11.830 1.00 87.56 107 ASP A O 1
ATOM 855 N N . ILE A 1 108 ? 30.219 -1.766 -11.032 1.00 87.88 108 ILE A N 1
ATOM 856 C CA . ILE A 1 108 ? 29.696 -1.946 -9.670 1.00 87.88 108 ILE A CA 1
ATOM 857 C C . ILE A 1 108 ? 29.564 -0.601 -8.926 1.00 87.88 108 ILE A C 1
ATOM 859 O O . ILE A 1 108 ? 28.653 -0.430 -8.111 1.00 87.88 108 ILE A O 1
ATOM 863 N N . ASP A 1 109 ? 30.426 0.378 -9.209 1.00 87.44 109 ASP A N 1
ATOM 864 C CA . ASP A 1 109 ? 30.406 1.692 -8.554 1.00 87.44 109 ASP A CA 1
ATOM 865 C C . ASP A 1 109 ? 29.184 2.521 -8.970 1.00 87.44 109 ASP A C 1
ATOM 867 O O . ASP A 1 109 ? 28.514 3.139 -8.129 1.00 87.44 109 ASP A O 1
ATOM 871 N N . SER A 1 110 ? 28.863 2.528 -10.265 1.00 86.44 110 SER A N 1
ATOM 872 C CA . SER A 1 110 ? 27.647 3.174 -10.767 1.00 86.44 110 SER A CA 1
ATOM 873 C C . SER A 1 110 ? 26.394 2.441 -10.302 1.00 86.44 110 SER A C 1
ATOM 875 O O . SER A 1 110 ? 25.434 3.099 -9.886 1.00 86.44 110 SER A O 1
ATOM 877 N N . TYR A 1 111 ? 26.416 1.104 -10.270 1.00 91.00 111 TYR A N 1
AT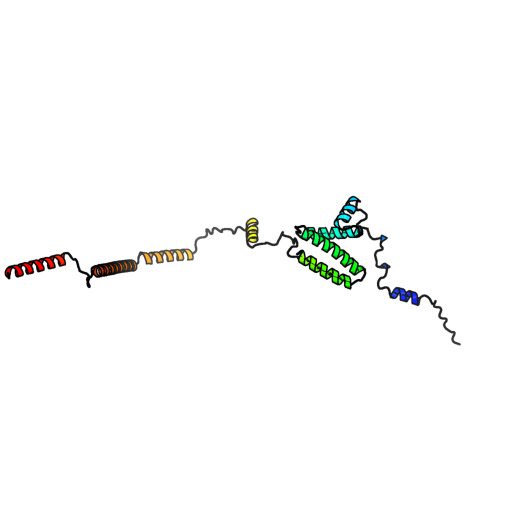OM 878 C CA . TYR A 1 111 ? 25.323 0.306 -9.715 1.00 91.00 111 TYR A CA 1
ATOM 879 C C . TYR A 1 111 ? 25.011 0.693 -8.263 1.00 91.00 111 TYR A C 1
ATOM 881 O O . TYR A 1 111 ? 23.860 0.982 -7.940 1.00 91.00 111 TYR A O 1
ATOM 889 N N . GLN A 1 112 ? 26.020 0.787 -7.389 1.00 90.38 112 GLN A N 1
ATOM 890 C CA . GLN A 1 112 ? 25.800 1.157 -5.985 1.00 90.38 112 GLN A CA 1
ATOM 891 C C . GLN A 1 112 ? 25.145 2.537 -5.831 1.00 90.38 112 GLN A C 1
ATOM 893 O O . GLN A 1 112 ? 24.295 2.732 -4.958 1.00 90.38 112 GLN A O 1
ATOM 898 N N . LYS A 1 113 ? 25.517 3.508 -6.673 1.00 91.94 113 LYS A N 1
ATOM 899 C CA . LYS A 1 113 ? 24.895 4.842 -6.669 1.00 91.94 113 LYS A CA 1
ATOM 900 C C . LYS A 1 113 ? 23.447 4.779 -7.150 1.00 91.94 113 LYS A C 1
ATOM 902 O O . LYS A 1 113 ? 22.574 5.357 -6.504 1.00 91.94 113 LYS A O 1
ATOM 907 N N . LEU A 1 114 ? 23.190 4.063 -8.244 1.00 90.12 114 LEU A N 1
ATOM 908 C CA . LEU A 1 114 ? 21.851 3.896 -8.811 1.00 90.12 114 LEU A CA 1
ATOM 909 C C . LEU A 1 114 ? 20.918 3.136 -7.863 1.00 90.12 114 LEU A C 1
ATOM 911 O O . LEU A 1 114 ? 19.777 3.553 -7.692 1.00 90.12 114 LEU A O 1
ATOM 915 N N . SER A 1 115 ? 21.415 2.106 -7.177 1.00 90.38 115 SER A N 1
ATOM 916 C CA . SER A 1 115 ? 20.674 1.343 -6.167 1.00 90.38 115 SER A CA 1
ATOM 917 C C . SER A 1 115 ? 20.222 2.229 -4.997 1.00 90.38 115 SER A C 1
ATOM 919 O O . SER A 1 115 ? 19.053 2.207 -4.622 1.00 90.38 115 SER A O 1
ATOM 921 N N . ARG A 1 116 ? 21.086 3.120 -4.486 1.00 91.44 116 ARG A N 1
ATOM 922 C CA . ARG A 1 116 ? 20.690 4.077 -3.430 1.00 91.44 116 ARG A CA 1
ATOM 923 C C . ARG A 1 116 ? 19.610 5.054 -3.892 1.00 91.44 116 ARG A C 1
ATOM 925 O O . ARG A 1 116 ? 18.712 5.397 -3.122 1.00 91.44 116 ARG A O 1
ATOM 932 N N . VAL A 1 117 ? 19.713 5.531 -5.133 1.00 90.69 117 VAL A N 1
ATOM 933 C CA . VAL A 1 117 ? 18.712 6.427 -5.730 1.00 90.69 117 VAL A CA 1
ATOM 934 C C . VAL A 1 117 ? 17.389 5.685 -5.918 1.00 90.69 117 VAL A C 1
ATOM 936 O O . VAL A 1 117 ? 16.344 6.222 -5.560 1.00 90.69 117 VAL A O 1
ATOM 939 N N . TYR A 1 118 ? 17.434 4.439 -6.392 1.00 90.56 118 TYR A N 1
ATOM 940 C CA . TYR A 1 118 ? 16.274 3.561 -6.527 1.00 90.56 118 TYR A CA 1
ATOM 941 C C . TYR A 1 118 ? 15.544 3.378 -5.189 1.00 90.56 118 TYR A C 1
ATOM 943 O O . TYR A 1 118 ? 14.356 3.689 -5.098 1.00 90.56 118 TYR A O 1
ATOM 951 N N . ASP A 1 119 ? 16.259 3.013 -4.123 1.00 88.81 119 ASP A N 1
ATOM 952 C CA . ASP A 1 119 ? 15.678 2.848 -2.784 1.00 88.81 119 ASP A CA 1
ATOM 953 C C . ASP A 1 119 ? 15.071 4.149 -2.239 1.00 88.81 119 ASP A C 1
ATOM 955 O O . ASP A 1 119 ? 14.016 4.147 -1.597 1.00 88.81 119 ASP A O 1
ATOM 959 N N . SER A 1 120 ? 15.731 5.284 -2.484 1.00 90.00 120 SER A N 1
ATOM 960 C CA . SER A 1 120 ? 15.236 6.600 -2.075 1.00 90.00 120 SER A CA 1
ATOM 961 C C . SER A 1 120 ? 13.945 6.977 -2.807 1.00 90.00 120 SER A C 1
ATOM 963 O O . SER A 1 120 ? 13.009 7.499 -2.191 1.00 90.00 120 SER A O 1
ATOM 965 N N . MET A 1 121 ? 13.852 6.671 -4.102 1.00 87.50 121 MET A N 1
ATOM 966 C CA . MET A 1 121 ? 12.646 6.912 -4.891 1.00 87.50 121 MET A CA 1
ATOM 967 C C . MET A 1 121 ? 11.510 5.968 -4.494 1.00 87.50 121 MET A C 1
ATOM 969 O O . MET A 1 121 ? 10.390 6.432 -4.307 1.00 87.50 121 MET A O 1
ATOM 973 N N . MET A 1 122 ? 11.797 4.687 -4.256 1.00 85.69 122 MET A N 1
ATOM 974 C CA . MET A 1 122 ? 10.805 3.705 -3.803 1.00 85.69 122 MET A CA 1
ATOM 975 C C . MET A 1 122 ? 10.166 4.121 -2.466 1.00 85.69 122 MET A C 1
ATOM 977 O O . MET A 1 122 ? 8.943 4.108 -2.311 1.00 85.69 122 MET A O 1
ATOM 981 N N . LYS A 1 123 ? 10.990 4.595 -1.517 1.00 85.25 123 LYS A N 1
ATOM 982 C CA . LYS A 1 123 ? 10.531 5.111 -0.215 1.00 85.25 123 LYS A CA 1
ATOM 983 C C . LYS A 1 123 ? 9.757 6.421 -0.338 1.00 85.25 123 LYS A C 1
ATOM 985 O O . LYS A 1 123 ? 8.715 6.572 0.296 1.00 85.25 123 LYS A O 1
ATOM 990 N N . SER A 1 124 ? 10.245 7.372 -1.137 1.00 80.88 124 SER A N 1
ATOM 991 C CA . SER A 1 124 ? 9.581 8.678 -1.293 1.00 80.88 124 SER A CA 1
ATOM 992 C C . SER A 1 124 ? 8.243 8.573 -2.028 1.00 80.88 124 SER A C 1
ATOM 994 O O . SER A 1 124 ? 7.302 9.288 -1.683 1.00 80.88 124 SER A O 1
ATOM 996 N N . ALA A 1 125 ? 8.119 7.629 -2.962 1.00 77.94 125 ALA A N 1
ATOM 997 C CA . ALA A 1 125 ? 6.871 7.323 -3.651 1.00 77.94 125 ALA A CA 1
ATOM 998 C C . ALA A 1 125 ? 5.886 6.484 -2.809 1.00 77.94 125 ALA A C 1
ATOM 1000 O O . ALA A 1 125 ? 4.736 6.315 -3.217 1.00 77.94 125 ALA A O 1
ATOM 1001 N N . LYS A 1 126 ? 6.302 6.012 -1.620 1.00 72.75 126 LYS A N 1
ATOM 1002 C CA . LYS A 1 126 ? 5.528 5.136 -0.719 1.00 72.75 126 LYS A CA 1
ATOM 1003 C C . LYS A 1 126 ? 5.053 3.839 -1.388 1.00 72.75 126 LYS A C 1
ATOM 1005 O O . LYS A 1 126 ? 3.997 3.315 -1.043 1.00 72.75 126 LYS A O 1
ATOM 1010 N N . PHE A 1 127 ? 5.838 3.305 -2.321 1.00 70.75 127 PHE A N 1
ATOM 1011 C CA . PHE A 1 127 ? 5.597 1.993 -2.925 1.00 70.75 127 PHE A CA 1
ATOM 1012 C C . PHE A 1 127 ? 6.065 0.885 -1.969 1.00 70.75 127 PHE A C 1
ATOM 1014 O O . PHE A 1 127 ? 7.014 0.158 -2.234 1.00 70.75 127 PHE A O 1
ATOM 1021 N N . THR A 1 128 ? 5.455 0.821 -0.789 1.00 65.19 128 THR A N 1
ATOM 1022 C CA . THR A 1 128 ? 5.707 -0.212 0.227 1.00 65.19 128 THR A CA 1
ATOM 1023 C C . THR A 1 128 ? 4.625 -1.280 0.166 1.00 65.19 128 THR A C 1
ATOM 1025 O O . THR A 1 128 ? 3.486 -0.954 -0.153 1.00 65.19 128 THR A O 1
ATOM 1028 N N . GLU A 1 129 ? 4.942 -2.518 0.554 1.00 58.78 129 GLU A N 1
ATOM 1029 C CA . GLU A 1 129 ? 4.004 -3.658 0.573 1.00 58.78 129 GLU A CA 1
ATOM 1030 C C . GLU A 1 129 ? 2.680 -3.349 1.301 1.00 58.78 129 GLU A C 1
ATOM 1032 O O . GLU A 1 129 ? 1.623 -3.775 0.862 1.00 58.78 129 GLU A O 1
ATOM 1037 N N . ALA A 1 130 ? 2.691 -2.483 2.322 1.00 56.06 130 ALA A N 1
ATOM 1038 C CA . ALA A 1 130 ? 1.481 -2.004 3.008 1.00 56.06 130 ALA A CA 1
ATOM 1039 C C . ALA A 1 130 ? 0.500 -1.185 2.132 1.00 56.06 130 ALA A C 1
ATOM 1041 O O . ALA A 1 130 ? -0.569 -0.792 2.593 1.00 56.06 130 ALA A O 1
ATOM 1042 N N . GLN A 1 131 ? 0.888 -0.829 0.908 1.00 55.25 131 GLN A N 1
ATOM 1043 C CA . GLN A 1 131 ? 0.070 -0.134 -0.093 1.00 55.25 131 GLN A CA 1
ATOM 1044 C C . GLN A 1 131 ? -0.098 -0.967 -1.368 1.00 55.25 131 GLN A C 1
ATOM 1046 O O . GLN A 1 131 ? -0.744 -0.504 -2.311 1.00 55.25 131 GLN A O 1
ATOM 1051 N N . ASN A 1 132 ? 0.512 -2.155 -1.424 1.00 59.91 132 ASN A N 1
ATOM 1052 C CA . ASN A 1 132 ? 0.256 -3.084 -2.508 1.00 59.91 132 ASN A CA 1
ATOM 1053 C C . ASN A 1 132 ? -1.225 -3.456 -2.442 1.00 59.91 132 ASN A C 1
ATOM 1055 O O . ASN A 1 132 ? -1.780 -3.612 -1.351 1.00 59.91 132 ASN A O 1
ATOM 1059 N N . LYS A 1 133 ? -1.874 -3.605 -3.596 1.00 58.03 133 LYS A N 1
ATOM 1060 C CA . LYS A 1 133 ? -3.213 -4.195 -3.703 1.00 58.03 133 LYS A CA 1
ATOM 1061 C C . LYS A 1 133 ? -3.155 -5.693 -3.385 1.00 58.03 133 LYS A C 1
ATOM 1063 O O . LYS A 1 133 ? -3.610 -6.517 -4.175 1.00 58.03 133 LYS A O 1
ATOM 1068 N N . ASP A 1 134 ? -2.589 -6.060 -2.242 1.00 52.62 134 ASP A N 1
ATOM 1069 C CA . ASP A 1 134 ? -2.754 -7.390 -1.694 1.00 52.62 134 ASP A CA 1
ATOM 1070 C C . ASP A 1 134 ? -4.244 -7.579 -1.430 1.00 52.62 134 ASP A C 1
ATOM 1072 O O . ASP A 1 134 ? -4.831 -6.975 -0.533 1.00 52.62 134 ASP A O 1
ATOM 1076 N N . ASN A 1 135 ? -4.852 -8.359 -2.324 1.00 48.81 135 ASN A N 1
ATOM 1077 C CA . ASN A 1 135 ? -6.082 -9.121 -2.172 1.00 48.81 135 ASN A CA 1
ATOM 1078 C C . ASN A 1 135 ? -6.979 -8.647 -1.023 1.00 48.81 135 ASN A C 1
ATOM 1080 O O . ASN A 1 135 ? -7.133 -9.321 -0.003 1.00 48.81 135 ASN A O 1
ATOM 1084 N N . SER A 1 136 ? -7.680 -7.539 -1.252 1.00 46.88 136 SER A N 1
ATOM 1085 C CA . SER A 1 136 ? -8.793 -7.039 -0.430 1.00 46.88 136 SER A CA 1
ATOM 1086 C C . SER A 1 136 ? -10.000 -7.997 -0.407 1.00 46.88 136 SER A C 1
ATOM 1088 O O . SER A 1 136 ? -11.126 -7.578 -0.172 1.00 46.88 136 SER A O 1
ATOM 1090 N N . ALA A 1 137 ? -9.793 -9.280 -0.710 1.00 52.19 137 ALA A N 1
ATOM 1091 C CA . ALA A 1 137 ? -10.801 -10.323 -0.679 1.00 52.19 137 ALA A CA 1
ATOM 1092 C C . ALA A 1 137 ? -10.846 -11.061 0.671 1.00 52.19 137 ALA A C 1
ATOM 1094 O O . ALA A 1 137 ? -11.805 -11.789 0.903 1.00 52.19 137 ALA A O 1
ATOM 1095 N N . ALA A 1 138 ? -9.849 -10.910 1.557 1.00 53.81 138 ALA A N 1
ATOM 1096 C CA . ALA A 1 138 ? -9.809 -11.713 2.787 1.00 53.81 138 ALA A CA 1
ATOM 1097 C C . ALA A 1 138 ? -9.178 -11.059 4.029 1.00 53.81 138 ALA A C 1
ATOM 1099 O O . ALA A 1 138 ? -8.964 -11.754 5.020 1.00 53.81 138 ALA A O 1
ATOM 1100 N N . THR A 1 139 ? -8.905 -9.753 4.034 1.00 54.59 139 THR A N 1
ATOM 1101 C CA . THR A 1 139 ? -8.500 -9.079 5.278 1.00 54.59 139 THR A CA 1
ATOM 1102 C C . THR A 1 139 ? -9.697 -8.330 5.818 1.00 54.59 139 THR A C 1
ATOM 1104 O O . THR A 1 139 ? -10.094 -7.294 5.290 1.00 54.59 139 THR A O 1
ATOM 1107 N N . ILE A 1 140 ? -10.318 -8.903 6.842 1.00 58.03 140 ILE A N 1
ATOM 1108 C CA . ILE A 1 140 ? -11.443 -8.281 7.517 1.00 58.03 140 ILE A CA 1
ATOM 1109 C C . ILE A 1 140 ? -10.898 -7.051 8.256 1.00 58.03 140 ILE A C 1
ATOM 1111 O O . ILE A 1 140 ? -10.220 -7.177 9.271 1.00 58.03 140 ILE A O 1
ATOM 1115 N N . ASP A 1 141 ? -11.140 -5.869 7.689 1.00 64.88 141 ASP A N 1
ATOM 1116 C CA . ASP A 1 141 ? -10.505 -4.595 8.068 1.00 64.88 141 ASP A CA 1
ATOM 1117 C C . ASP A 1 141 ? -10.929 -4.098 9.468 1.00 64.88 141 ASP A C 1
ATOM 1119 O O . ASP A 1 141 ? -10.311 -3.228 10.076 1.00 64.88 141 ASP A O 1
ATOM 1123 N N . SER A 1 142 ? -12.005 -4.662 10.023 1.00 74.19 142 SER A N 1
ATOM 1124 C CA . SER A 1 142 ? -12.532 -4.285 11.334 1.00 74.19 142 SER A CA 1
ATOM 1125 C C . SER A 1 142 ? -13.314 -5.422 11.980 1.00 74.19 142 SER A C 1
ATOM 1127 O O . SER A 1 142 ? -13.921 -6.243 11.296 1.00 74.19 142 SER A O 1
ATOM 1129 N N . ALA A 1 143 ? -13.369 -5.435 13.315 1.00 70.69 143 ALA A N 1
ATOM 1130 C CA . ALA A 1 143 ? -14.208 -6.385 14.047 1.00 70.69 143 ALA A CA 1
ATOM 1131 C C . ALA A 1 143 ? -15.689 -6.300 13.622 1.00 70.69 143 ALA A C 1
ATOM 1133 O O . ALA A 1 143 ? -16.363 -7.323 13.577 1.00 70.69 143 ALA A O 1
ATOM 1134 N N . SER A 1 144 ? -16.171 -5.113 13.231 1.00 69.69 144 SER A N 1
ATOM 1135 C CA . SER A 1 144 ? -17.509 -4.919 12.656 1.00 69.69 144 SER A CA 1
ATOM 1136 C C . SER A 1 144 ? -17.707 -5.675 11.345 1.00 69.69 144 SER A C 1
ATOM 1138 O O . SER A 1 144 ? -18.716 -6.346 11.191 1.00 69.69 144 SER A O 1
ATOM 1140 N N . ALA A 1 145 ? -16.720 -5.678 10.445 1.00 73.25 145 ALA A N 1
ATOM 1141 C CA . ALA A 1 145 ? -16.824 -6.422 9.191 1.00 73.25 145 ALA A CA 1
ATOM 1142 C C . ALA A 1 145 ? -16.829 -7.952 9.404 1.00 73.25 145 ALA A C 1
ATOM 1144 O O . ALA A 1 145 ? -17.371 -8.680 8.576 1.00 73.25 145 ALA A O 1
ATOM 1145 N N . ILE A 1 146 ? -16.270 -8.448 10.521 1.00 71.38 146 ILE A N 1
ATOM 1146 C CA . ILE A 1 146 ? -16.388 -9.865 10.916 1.00 71.38 146 ILE A CA 1
ATOM 1147 C C . ILE A 1 146 ? -17.832 -10.159 11.324 1.00 71.38 146 ILE A C 1
ATOM 1149 O O . ILE A 1 146 ? -18.401 -11.151 10.875 1.00 71.38 146 ILE A O 1
ATOM 1153 N N . VAL A 1 147 ? -18.414 -9.301 12.166 1.00 74.25 147 VAL A N 1
ATOM 1154 C CA . VAL A 1 147 ? -19.797 -9.440 12.644 1.00 74.25 147 VAL A CA 1
ATOM 1155 C C . VAL A 1 147 ? -20.770 -9.393 11.468 1.00 74.25 147 VAL A C 1
ATOM 1157 O O . VAL A 1 147 ? -21.541 -10.331 11.304 1.00 74.25 147 VAL A O 1
ATOM 1160 N N . ASP A 1 148 ? -20.641 -8.404 10.582 1.00 75.06 148 ASP A N 1
ATOM 1161 C CA . ASP A 1 148 ? -21.494 -8.263 9.397 1.00 75.06 148 ASP A CA 1
ATOM 1162 C C . ASP A 1 148 ? -21.384 -9.478 8.460 1.00 75.06 148 ASP A C 1
ATOM 1164 O O . ASP A 1 148 ? -22.380 -9.960 7.920 1.00 75.06 148 ASP A O 1
ATOM 1168 N N . PHE A 1 149 ? -20.173 -10.017 8.272 1.00 74.25 149 PHE A N 1
ATOM 1169 C CA . PHE A 1 149 ? -19.965 -11.204 7.444 1.00 74.25 149 PHE A CA 1
ATOM 1170 C C . PHE A 1 149 ? -20.595 -12.458 8.062 1.00 74.25 149 PHE A C 1
ATOM 1172 O O . PHE A 1 149 ? -21.209 -13.253 7.344 1.00 74.25 149 PHE A O 1
ATOM 1179 N N . VAL A 1 150 ? -20.457 -12.632 9.379 1.00 75.00 150 VAL A N 1
ATOM 1180 C CA . VAL A 1 150 ? -21.037 -13.754 10.128 1.00 75.00 150 VAL A CA 1
ATOM 1181 C C . VAL A 1 150 ? -22.562 -13.674 10.108 1.00 75.00 150 VAL A C 1
ATOM 1183 O O . VAL A 1 150 ? -23.210 -14.673 9.796 1.00 75.00 150 VAL A O 1
ATOM 1186 N N . GLU A 1 151 ? -23.134 -12.495 10.347 1.00 74.06 151 GLU A N 1
ATOM 1187 C CA . GLU A 1 151 ? -24.577 -12.249 10.274 1.00 74.06 151 GLU A CA 1
ATOM 1188 C C . GLU A 1 151 ? -25.132 -12.498 8.864 1.00 74.06 151 GLU A C 1
ATOM 1190 O O . GLU A 1 151 ? -26.168 -13.147 8.724 1.00 74.06 151 GLU A O 1
ATOM 1195 N N . ALA A 1 152 ? -24.419 -12.074 7.815 1.00 74.19 152 ALA A N 1
ATOM 1196 C CA . ALA A 1 152 ? -24.852 -12.255 6.431 1.00 74.19 152 ALA A CA 1
ATOM 1197 C C . ALA A 1 152 ? -24.800 -13.714 5.938 1.00 74.19 152 ALA A C 1
ATOM 1199 O O . ALA A 1 152 ? -25.584 -14.076 5.059 1.00 74.19 152 ALA A O 1
ATOM 1200 N N . HIS A 1 153 ? -23.882 -14.543 6.455 1.00 67.56 153 HIS A N 1
ATOM 1201 C CA . HIS A 1 153 ? -23.624 -15.871 5.884 1.00 67.56 153 HIS A CA 1
ATOM 1202 C C . HIS A 1 153 ? -24.182 -17.050 6.681 1.00 67.56 153 HIS A C 1
ATOM 1204 O O . HIS A 1 153 ? -24.517 -18.039 6.036 1.00 67.56 153 HIS A O 1
ATOM 1210 N N . SER A 1 154 ? -24.281 -17.004 8.020 1.00 57.34 154 SER A N 1
ATOM 1211 C CA . SER A 1 154 ? -24.946 -18.068 8.812 1.00 57.34 154 SER A CA 1
ATOM 1212 C C . SER A 1 154 ? -24.959 -17.800 10.333 1.00 57.34 154 SER A C 1
ATOM 1214 O O . SER A 1 154 ? -24.764 -18.724 11.125 1.00 57.34 154 SER A O 1
ATOM 1216 N N . GLY A 1 155 ? -25.105 -16.549 10.768 1.00 58.19 155 GLY A N 1
ATOM 1217 C CA . GLY A 1 155 ? -24.806 -16.130 12.143 1.00 58.19 155 GLY A CA 1
ATOM 1218 C C . GLY A 1 155 ? -26.001 -15.911 13.064 1.00 58.19 155 GLY A C 1
ATOM 1219 O O . GLY A 1 155 ? -25.831 -15.277 14.102 1.00 58.19 155 GLY A O 1
ATOM 1220 N N . GLU A 1 156 ? -27.205 -16.372 12.724 1.00 66.44 156 GLU A N 1
ATOM 1221 C CA . GLU A 1 156 ? -28.331 -16.221 13.646 1.00 66.44 156 GLU A CA 1
ATOM 1222 C C . GLU A 1 156 ? -28.198 -17.262 14.766 1.00 66.44 156 GLU A C 1
ATOM 1224 O O . GLU A 1 156 ? -28.381 -18.460 14.548 1.00 66.44 156 GLU A O 1
ATOM 1229 N N . ILE A 1 157 ? -27.818 -16.815 15.969 1.00 70.12 157 ILE A N 1
ATOM 1230 C CA . ILE A 1 157 ? -27.802 -17.667 17.163 1.00 70.12 157 ILE A CA 1
ATOM 1231 C C . ILE A 1 157 ? -29.239 -18.168 17.363 1.00 70.12 157 ILE A C 1
ATOM 1233 O O . ILE A 1 157 ? -30.117 -17.346 17.653 1.00 70.12 157 ILE A O 1
ATOM 1237 N N . PRO A 1 158 ? -29.511 -19.481 17.233 1.00 70.00 158 PRO A N 1
ATOM 1238 C CA . PRO A 1 158 ? -30.859 -19.996 17.389 1.00 70.00 158 PRO A CA 1
ATOM 1239 C C . PRO A 1 158 ? -31.342 -19.671 18.799 1.00 70.00 158 PRO A C 1
ATOM 1241 O O . PRO A 1 158 ? -30.726 -20.074 19.790 1.00 70.00 158 PRO A O 1
ATOM 1244 N N . ARG A 1 159 ? -32.444 -18.925 18.908 1.00 65.31 159 ARG A N 1
ATOM 1245 C CA . ARG A 1 159 ? -33.131 -18.764 20.189 1.00 65.31 159 ARG A CA 1
ATOM 1246 C C . ARG A 1 159 ? -33.843 -20.074 20.480 1.00 65.31 159 ARG A C 1
ATOM 1248 O O . ARG A 1 159 ? -34.908 -20.343 19.936 1.00 65.31 159 ARG A O 1
ATOM 1255 N N . TYR A 1 160 ? -33.225 -20.903 21.310 1.00 68.00 160 TYR A N 1
ATOM 1256 C CA . TYR A 1 160 ? -33.872 -22.101 21.817 1.00 68.00 160 TYR A CA 1
ATOM 1257 C C . TYR A 1 160 ? -34.992 -21.674 22.769 1.00 68.00 160 TYR A C 1
ATOM 1259 O O . TYR A 1 160 ? -34.741 -21.255 23.899 1.00 68.00 160 TYR A O 1
ATOM 1267 N N . GLU A 1 161 ? -36.237 -21.747 22.303 1.00 63.47 161 GLU A N 1
ATOM 1268 C CA . GLU A 1 161 ? -37.400 -21.721 23.185 1.00 63.47 161 GLU A CA 1
ATOM 1269 C C . GLU A 1 161 ? -37.431 -23.045 23.957 1.00 63.47 161 GLU A C 1
ATOM 1271 O O . GLU A 1 161 ? -37.983 -24.047 23.501 1.00 63.47 161 GLU A O 1
ATOM 1276 N N . CYS A 1 162 ? -36.780 -23.073 25.121 1.00 58.59 162 CYS A N 1
ATOM 1277 C CA . CYS A 1 162 ? -36.881 -24.196 26.049 1.00 58.59 162 CYS A CA 1
ATOM 1278 C C . CYS A 1 162 ? -38.295 -24.212 26.651 1.00 58.59 162 CYS A C 1
ATOM 1280 O O . CYS A 1 162 ? -38.564 -23.556 27.652 1.00 58.59 162 CYS A O 1
ATOM 1282 N N . ASN A 1 163 ? -39.199 -24.973 26.029 1.00 58.72 163 ASN A N 1
ATOM 1283 C CA . ASN A 1 163 ? -40.513 -25.347 26.572 1.00 58.72 163 ASN A CA 1
ATOM 1284 C C . ASN A 1 163 ? -40.422 -26.634 27.417 1.00 58.72 163 ASN A C 1
ATOM 1286 O O . ASN A 1 163 ? -41.312 -27.485 27.394 1.00 58.72 163 ASN A O 1
ATOM 1290 N N . GLU A 1 164 ? -39.311 -26.811 28.126 1.00 64.38 164 GLU A N 1
ATOM 1291 C CA . GLU A 1 164 ? -39.102 -27.939 29.028 1.00 64.38 164 GLU A CA 1
ATOM 1292 C C . GLU A 1 164 ? -39.642 -27.588 30.423 1.00 64.38 164 GLU A C 1
ATOM 1294 O O . GLU A 1 164 ? -39.627 -26.418 30.816 1.00 64.38 164 GLU A O 1
ATOM 1299 N N . PRO A 1 165 ? -40.172 -28.570 31.174 1.00 61.34 165 PRO A N 1
ATOM 1300 C CA . PRO A 1 165 ? -40.753 -28.313 32.482 1.00 61.34 165 PRO A CA 1
ATOM 1301 C C . PRO A 1 165 ? -39.670 -27.795 33.432 1.00 61.34 165 PRO A C 1
ATOM 1303 O O . PRO A 1 165 ? -38.716 -28.505 33.740 1.00 61.34 165 PRO A O 1
ATOM 1306 N N . GLN A 1 166 ? -39.849 -26.547 33.868 1.00 62.53 166 GLN A N 1
ATOM 1307 C CA . GLN A 1 166 ? -39.029 -25.851 34.856 1.00 62.53 166 GLN A CA 1
ATOM 1308 C C . GLN A 1 166 ? -38.712 -26.774 36.043 1.00 62.53 166 GLN A C 1
ATOM 1310 O O . GLN A 1 166 ? -39.616 -27.287 36.708 1.00 62.53 166 GLN A O 1
ATOM 1315 N N . ASP A 1 167 ? -37.418 -27.024 36.239 1.00 70.69 167 ASP A N 1
ATOM 1316 C CA . ASP A 1 167 ? -36.859 -27.971 37.204 1.00 70.69 167 ASP A CA 1
ATOM 1317 C C . ASP A 1 167 ? -37.230 -27.579 38.650 1.00 70.69 167 ASP A C 1
ATOM 1319 O O . ASP A 1 167 ? -37.619 -26.447 38.943 1.00 70.69 167 ASP A O 1
ATOM 1323 N N . ILE A 1 168 ? -37.064 -28.510 39.589 1.00 69.00 168 ILE A N 1
ATOM 1324 C CA . ILE A 1 168 ? -37.222 -28.349 41.044 1.00 69.00 168 ILE A CA 1
ATOM 1325 C C . ILE A 1 168 ? -36.554 -27.053 41.542 1.00 69.00 168 ILE A C 1
ATOM 1327 O O . ILE A 1 168 ? -37.059 -26.399 42.453 1.00 69.00 168 ILE A O 1
ATOM 1331 N N . ILE A 1 169 ? -35.447 -26.643 40.919 1.00 69.00 169 ILE A N 1
ATOM 1332 C CA . ILE A 1 169 ? -34.728 -25.403 41.232 1.00 69.00 169 ILE A CA 1
ATOM 1333 C C . ILE A 1 169 ? -35.588 -24.154 40.975 1.00 69.00 169 ILE A C 1
ATOM 1335 O O . ILE A 1 169 ? -35.594 -23.248 41.807 1.00 69.00 169 ILE A O 1
ATOM 1339 N N . ASP A 1 170 ? -36.364 -24.105 39.894 1.00 76.00 170 ASP A N 1
ATOM 1340 C CA . ASP A 1 170 ? -37.249 -22.972 39.599 1.00 76.00 170 ASP A CA 1
ATOM 1341 C C . ASP A 1 170 ? -38.425 -22.902 40.581 1.00 76.00 170 ASP A C 1
ATOM 1343 O O . ASP A 1 170 ? -38.816 -21.811 41.006 1.00 76.00 170 ASP A O 1
ATOM 1347 N N . GLN A 1 171 ? -38.939 -24.058 41.020 1.00 79.88 171 GLN A N 1
ATOM 1348 C CA . GLN A 1 171 ? -39.931 -24.118 42.098 1.00 79.88 171 GLN A CA 1
ATOM 1349 C C . GLN A 1 171 ? -39.354 -23.602 43.418 1.00 79.88 171 GLN A C 1
ATOM 1351 O O . GLN A 1 171 ? -39.999 -22.799 44.089 1.00 79.88 171 GLN A O 1
ATOM 1356 N N . ILE A 1 172 ? -38.120 -23.987 43.758 1.00 82.88 172 ILE A N 1
ATOM 1357 C CA . ILE A 1 172 ? -37.423 -23.483 44.949 1.00 82.88 172 ILE A CA 1
ATOM 1358 C C . ILE A 1 172 ? -37.217 -21.968 44.848 1.00 82.88 172 ILE A C 1
ATOM 1360 O O . ILE A 1 172 ? -37.441 -21.258 45.823 1.00 82.88 172 ILE A O 1
ATOM 1364 N N . ILE A 1 173 ? -36.831 -21.438 43.683 1.00 86.31 173 ILE A N 1
ATOM 1365 C CA . ILE A 1 173 ? -36.659 -19.991 43.479 1.00 86.31 173 ILE A CA 1
ATOM 1366 C C . ILE A 1 173 ? -37.990 -19.251 43.649 1.00 86.31 173 ILE A C 1
ATOM 1368 O O . ILE A 1 173 ? -38.023 -18.167 44.241 1.00 86.31 173 ILE A O 1
ATOM 1372 N N . LEU A 1 174 ? -39.084 -19.804 43.125 1.00 87.31 174 LEU A N 1
ATOM 1373 C CA . LEU A 1 174 ? -40.414 -19.221 43.266 1.00 87.31 174 LEU A CA 1
ATOM 1374 C C . LEU A 1 174 ? -40.875 -19.225 44.729 1.00 87.31 174 LEU A C 1
ATOM 1376 O O . LEU A 1 174 ? -41.362 -18.203 45.213 1.00 87.31 174 LEU A O 1
ATOM 1380 N N . ASP A 1 175 ? -40.652 -20.328 45.437 1.00 89.94 175 ASP A N 1
ATOM 1381 C CA . ASP A 1 175 ? -40.990 -20.471 46.853 1.00 89.94 175 ASP A CA 1
ATOM 1382 C C . ASP A 1 175 ? -40.157 -19.519 47.727 1.00 89.94 175 ASP A C 1
ATOM 1384 O O . ASP A 1 175 ? -40.690 -18.794 48.566 1.00 89.94 175 ASP A O 1
ATOM 1388 N N . LEU A 1 176 ? -38.859 -19.378 47.436 1.00 90.44 176 LEU A N 1
ATOM 1389 C CA . LEU A 1 176 ? -37.977 -18.438 48.134 1.00 90.44 176 LEU A CA 1
ATOM 1390 C C . LEU A 1 176 ? -38.409 -16.977 47.926 1.00 90.44 176 LEU A C 1
ATOM 1392 O O . LEU A 1 176 ? -38.365 -16.171 48.858 1.00 90.44 176 LEU A O 1
ATOM 1396 N N . LYS A 1 177 ? -38.852 -16.623 46.711 1.00 90.19 177 LYS A N 1
ATOM 1397 C CA . LYS A 1 177 ? -39.402 -15.291 46.404 1.00 90.19 177 LYS A CA 1
ATOM 1398 C C . LYS A 1 177 ? -40.720 -15.045 47.135 1.00 90.19 177 LYS A C 1
ATOM 1400 O O . LYS A 1 177 ? -40.921 -13.946 47.653 1.00 90.19 177 LYS A O 1
ATOM 1405 N N . ALA A 1 178 ? -41.604 -16.039 47.179 1.00 89.50 178 ALA A N 1
ATOM 1406 C CA . ALA A 1 178 ? -42.873 -15.949 47.894 1.00 89.50 178 ALA A CA 1
ATOM 1407 C C . ALA A 1 178 ? -42.652 -15.787 49.405 1.00 89.50 178 ALA A C 1
ATOM 1409 O O . ALA A 1 178 ? -43.239 -14.890 50.008 1.00 89.50 178 ALA A O 1
ATOM 1410 N N . TYR A 1 179 ? -41.737 -16.568 49.982 1.00 90.81 179 TYR A N 1
ATOM 1411 C CA . TYR A 1 179 ? -41.350 -16.485 51.389 1.00 90.81 179 TYR A CA 1
ATOM 1412 C C . TYR A 1 179 ? -40.718 -15.135 51.751 1.00 90.81 179 TYR A C 1
ATOM 1414 O O . TYR A 1 179 ? -41.067 -14.521 52.756 1.00 90.81 179 TYR A O 1
ATOM 1422 N N . ASN A 1 180 ? -39.809 -14.616 50.920 1.00 87.56 180 ASN A N 1
ATOM 1423 C CA . ASN A 1 180 ? -39.212 -13.302 51.168 1.00 87.56 180 ASN A CA 1
ATOM 1424 C C . ASN A 1 180 ? -40.269 -12.185 51.110 1.00 87.56 180 ASN A C 1
ATOM 1426 O O . ASN A 1 180 ? -40.268 -11.265 51.927 1.00 87.56 180 ASN A O 1
ATOM 1430 N N . LYS A 1 181 ? -41.218 -12.306 50.175 1.00 87.94 181 LYS A N 1
ATOM 1431 C CA . LYS A 1 181 ? -42.346 -11.388 50.054 1.00 87.94 181 LYS A CA 1
ATOM 1432 C C . LYS A 1 181 ? -43.240 -11.433 51.296 1.00 87.94 181 LYS A C 1
ATOM 1434 O O . LYS A 1 181 ? -43.541 -10.374 51.839 1.00 87.94 181 LYS A O 1
ATOM 1439 N N . SER A 1 182 ? -43.647 -12.615 51.763 1.00 86.38 182 SER A N 1
ATOM 1440 C CA . SER A 1 182 ? -44.467 -12.720 52.977 1.00 86.38 182 SER A CA 1
ATOM 1441 C C . SER A 1 182 ? -43.728 -12.155 54.187 1.00 86.38 182 SER A C 1
ATOM 1443 O O . SER A 1 182 ? -44.311 -11.373 54.922 1.00 86.38 182 SER A O 1
ATOM 1445 N N . LEU A 1 183 ? -42.426 -12.422 54.333 1.00 83.50 183 LEU A N 1
ATOM 1446 C CA . LEU A 1 183 ? -41.630 -11.885 55.436 1.00 83.50 183 LEU A CA 1
ATOM 1447 C C . LEU A 1 183 ? -41.652 -10.349 55.484 1.00 83.50 183 LEU A C 1
ATOM 1449 O O . LEU A 1 183 ? -41.863 -9.776 56.542 1.00 83.50 183 LEU A O 1
ATOM 1453 N N . ILE A 1 184 ? -41.478 -9.673 54.347 1.00 78.56 184 ILE A N 1
ATOM 1454 C CA . ILE A 1 184 ? -41.441 -8.201 54.308 1.00 78.56 184 ILE A CA 1
ATOM 1455 C C . ILE A 1 184 ? -42.830 -7.588 54.523 1.00 78.56 184 ILE A C 1
ATOM 1457 O O . ILE A 1 184 ? -42.952 -6.559 55.184 1.00 78.56 184 ILE A O 1
ATOM 1461 N N . TYR A 1 185 ? -43.877 -8.178 53.942 1.00 78.00 185 TYR A N 1
ATOM 1462 C CA . TYR A 1 185 ? -45.222 -7.597 53.999 1.00 78.00 185 TYR A CA 1
ATOM 1463 C C . TYR A 1 185 ? -46.009 -7.989 55.256 1.00 78.00 185 TYR A C 1
ATOM 1465 O O . TYR A 1 185 ? -46.883 -7.233 55.681 1.00 78.00 185 TYR A O 1
ATOM 1473 N N . GLU A 1 186 ? -45.729 -9.147 55.850 1.00 77.06 186 GLU A N 1
ATOM 1474 C CA . GLU A 1 186 ? -46.397 -9.623 57.067 1.00 77.06 186 GLU A CA 1
ATOM 1475 C C . GLU A 1 186 ? -45.674 -9.182 58.343 1.00 77.06 186 GLU A C 1
ATOM 1477 O O . GLU A 1 186 ? -46.283 -9.203 59.419 1.00 77.06 186 GLU A O 1
ATOM 1482 N N . ASP A 1 187 ? -44.423 -8.719 58.245 1.00 72.62 187 ASP A N 1
ATOM 1483 C CA . ASP A 1 187 ? -43.712 -8.156 59.386 1.00 72.62 187 ASP A CA 1
ATOM 1484 C C . ASP A 1 187 ? -44.215 -6.742 59.721 1.00 72.62 187 ASP A C 1
ATOM 1486 O O . ASP A 1 187 ? -43.711 -5.704 59.282 1.00 72.62 187 ASP A O 1
ATOM 1490 N N . LYS A 1 188 ? -45.255 -6.714 60.557 1.00 71.00 188 LYS A N 1
ATOM 1491 C CA . LYS A 1 188 ? -45.838 -5.490 61.118 1.00 71.00 188 LYS A CA 1
ATOM 1492 C C . LYS A 1 188 ? -44.872 -4.742 62.042 1.00 71.00 188 LYS A C 1
ATOM 1494 O O . LYS A 1 188 ? -45.116 -3.565 62.302 1.00 71.00 188 LYS A O 1
ATOM 1499 N N . SER A 1 189 ? -43.802 -5.380 62.527 1.00 78.31 189 SER A N 1
ATOM 1500 C CA . SER A 1 189 ? -42.821 -4.736 63.407 1.00 78.31 189 SER A CA 1
ATOM 1501 C C . SER A 1 189 ? -42.055 -3.645 62.663 1.00 78.31 189 SER A C 1
ATOM 1503 O O . SER A 1 189 ? -41.908 -2.536 63.173 1.00 78.31 189 SER A O 1
ATOM 1505 N N . LEU A 1 190 ? -41.632 -3.919 61.424 1.00 74.19 190 LEU A N 1
ATOM 1506 C CA . LEU A 1 190 ? -40.885 -2.952 60.619 1.00 74.19 190 LEU A CA 1
ATOM 1507 C C . LEU A 1 190 ? -41.755 -1.748 60.231 1.00 74.19 190 LEU A C 1
ATOM 1509 O O . LEU A 1 190 ? -41.306 -0.606 60.288 1.00 74.19 190 LEU A O 1
ATOM 1513 N N . ALA A 1 191 ? -43.021 -1.989 59.881 1.00 76.94 191 ALA A N 1
ATOM 1514 C CA . ALA A 1 191 ? -43.966 -0.918 59.575 1.00 76.94 191 ALA A CA 1
ATOM 1515 C C . ALA A 1 191 ? -44.203 0.002 60.787 1.00 76.94 191 ALA A C 1
ATOM 1517 O O . ALA A 1 191 ? -44.172 1.223 60.641 1.00 76.94 191 ALA A O 1
ATOM 1518 N N . GLN A 1 192 ? -44.363 -0.574 61.984 1.00 81.00 192 GLN A N 1
ATOM 1519 C CA . GLN A 1 192 ? -44.508 0.183 63.233 1.00 81.00 192 GLN A CA 1
ATOM 1520 C C . GLN A 1 192 ? -43.247 0.986 63.575 1.00 81.00 192 GLN A C 1
ATOM 1522 O O . GLN A 1 192 ? -43.344 2.126 64.028 1.00 81.00 192 GLN A O 1
ATOM 1527 N N . GLU A 1 193 ? -42.059 0.427 63.341 1.00 83.19 193 GLU A N 1
ATOM 1528 C CA . GLU A 1 193 ? -40.793 1.120 63.588 1.00 83.19 193 GLU A CA 1
ATOM 1529 C C . GLU A 1 193 ? -40.570 2.285 62.612 1.00 83.19 193 GLU A C 1
ATOM 1531 O O . GLU A 1 193 ? -40.154 3.371 63.024 1.00 83.19 193 GLU A O 1
ATOM 1536 N N . ILE A 1 194 ? -40.921 2.105 61.334 1.00 82.69 194 ILE A N 1
ATOM 1537 C CA . ILE A 1 194 ? -40.874 3.167 60.319 1.00 82.69 194 ILE A CA 1
ATOM 1538 C C . ILE A 1 194 ? -41.862 4.289 60.657 1.00 82.69 194 ILE A C 1
ATOM 1540 O O . ILE A 1 194 ? -41.510 5.467 60.564 1.00 82.69 194 ILE A O 1
ATOM 1544 N N . GLU A 1 195 ? -43.085 3.944 61.062 1.00 84.69 195 GLU A N 1
ATOM 1545 C CA . GLU A 1 195 ? -44.104 4.923 61.449 1.00 84.69 195 GLU A CA 1
ATOM 1546 C C . GLU A 1 195 ? -43.673 5.718 62.687 1.00 84.69 195 GLU A C 1
ATOM 1548 O O . GLU A 1 195 ? -43.717 6.951 62.674 1.00 84.69 195 GLU A O 1
ATOM 1553 N N . LYS A 1 196 ? -43.134 5.033 63.703 1.00 87.69 196 LYS A N 1
ATOM 1554 C CA . LYS A 1 196 ? -42.558 5.669 64.892 1.00 87.69 196 LYS A CA 1
ATOM 1555 C C . LYS A 1 196 ? -41.412 6.617 64.530 1.00 87.69 196 LYS A C 1
ATOM 1557 O O . LYS A 1 196 ? -41.403 7.764 64.969 1.00 87.69 196 LYS A O 1
ATOM 1562 N N . TYR A 1 197 ? -40.486 6.187 63.672 1.00 88.62 197 TYR A N 1
ATOM 1563 C CA . TYR A 1 197 ? -39.378 7.028 63.214 1.00 88.62 197 TYR A CA 1
ATOM 1564 C C . TYR A 1 197 ? -39.859 8.277 62.455 1.00 88.62 197 TYR A C 1
ATOM 1566 O O . TYR A 1 197 ? -39.326 9.375 62.639 1.00 88.62 197 TYR A O 1
ATOM 1574 N N . LEU A 1 198 ? -40.881 8.137 61.604 1.00 88.88 198 LEU A N 1
ATOM 1575 C CA . LEU A 1 198 ? -41.485 9.259 60.881 1.00 88.88 198 LEU A CA 1
ATOM 1576 C C . LEU A 1 198 ? -42.173 10.247 61.830 1.00 88.88 198 LEU A C 1
ATOM 1578 O O . LEU A 1 198 ? -42.053 11.459 61.629 1.00 88.88 198 LEU A O 1
ATOM 1582 N N . GLN A 1 199 ? -42.858 9.747 62.858 1.00 89.75 199 GLN A N 1
ATOM 1583 C CA . GLN A 1 199 ? -43.504 10.569 63.876 1.00 89.75 199 GLN A CA 1
ATOM 1584 C C . GLN A 1 199 ? -42.472 11.332 64.719 1.00 89.75 199 GLN A C 1
ATOM 1586 O O . GLN A 1 199 ? -42.565 12.556 64.828 1.00 89.75 199 GLN A O 1
ATOM 1591 N N . ASP A 1 200 ? -41.427 10.657 65.202 1.00 87.56 200 ASP A N 1
ATOM 1592 C CA . ASP A 1 200 ? -40.339 11.276 65.971 1.00 87.56 200 ASP A CA 1
ATOM 1593 C C . ASP A 1 200 ? -39.622 12.368 65.161 1.00 87.56 200 ASP A C 1
ATOM 1595 O O . ASP A 1 200 ? -39.297 13.448 65.666 1.00 87.56 200 ASP A O 1
ATOM 1599 N N . LYS A 1 201 ? -39.412 12.126 63.861 1.00 88.75 201 LYS A N 1
ATOM 1600 C CA . LYS A 1 201 ? -38.801 13.104 62.955 1.00 88.75 201 LYS A CA 1
ATOM 1601 C C . LYS A 1 201 ? -39.695 14.322 62.713 1.00 88.75 201 LYS A C 1
ATOM 1603 O O . LYS A 1 201 ? -39.164 15.429 62.607 1.00 88.75 201 LYS A O 1
ATOM 1608 N N . ARG A 1 202 ? -41.021 14.147 62.619 1.00 87.00 202 ARG A N 1
ATOM 1609 C CA . ARG A 1 202 ? -41.974 15.270 62.521 1.00 87.00 202 ARG A CA 1
ATOM 1610 C C . ARG A 1 202 ? -41.914 16.142 63.769 1.00 87.00 202 ARG A C 1
ATOM 1612 O O . ARG A 1 202 ? -41.612 17.322 63.637 1.00 87.00 202 ARG A O 1
ATOM 1619 N N . ILE A 1 203 ? -42.037 15.536 64.950 1.00 86.44 203 ILE A N 1
ATOM 1620 C CA . ILE A 1 203 ? -41.985 16.240 66.241 1.00 86.44 203 ILE A CA 1
ATOM 1621 C C . ILE A 1 203 ? -40.651 16.984 66.403 1.00 86.44 203 ILE A C 1
ATOM 1623 O O . ILE A 1 203 ? -40.610 18.149 66.788 1.00 86.44 203 ILE A O 1
ATOM 1627 N N . SER A 1 204 ? -39.528 16.344 66.060 1.00 81.88 204 SER A N 1
ATOM 1628 C CA . SER A 1 204 ? -38.206 16.980 66.132 1.00 81.88 204 SER A CA 1
ATOM 1629 C C . SER A 1 204 ? -38.066 18.178 65.185 1.00 81.88 204 SER A C 1
ATOM 1631 O O . SER A 1 204 ? -37.427 19.176 65.532 1.00 81.88 204 SER A O 1
ATOM 1633 N N . ASN A 1 205 ? -38.652 18.094 63.988 1.00 84.81 205 ASN A N 1
ATOM 163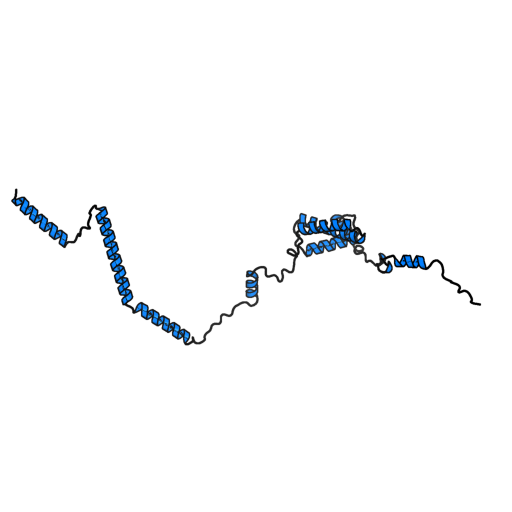4 C CA . ASN A 1 205 ? -38.641 19.184 63.019 1.00 84.81 205 ASN A CA 1
ATOM 1635 C C . ASN A 1 205 ? -39.544 20.343 63.446 1.00 84.81 205 ASN A C 1
ATOM 1637 O O . ASN A 1 205 ? -39.107 21.484 63.323 1.00 84.81 205 ASN A O 1
ATOM 1641 N N . GLU A 1 206 ? -40.734 20.059 63.974 1.00 82.94 206 GLU A N 1
ATOM 1642 C CA . GLU A 1 206 ? -41.648 21.056 64.548 1.00 82.94 206 GLU A CA 1
ATOM 1643 C C . GLU A 1 206 ? -40.968 21.777 65.714 1.00 82.94 206 GLU A C 1
ATOM 1645 O O . GLU A 1 206 ? -40.734 22.977 65.626 1.00 82.94 206 GLU A O 1
ATOM 1650 N N . MET A 1 207 ? -40.415 21.044 66.688 1.00 77.19 207 MET A N 1
ATOM 1651 C CA . MET A 1 207 ? -39.639 21.647 67.781 1.00 77.19 207 MET A CA 1
ATOM 1652 C C . MET A 1 207 ? -38.448 22.486 67.293 1.00 77.19 207 MET A C 1
ATOM 1654 O O . MET A 1 207 ? -38.073 23.477 67.920 1.00 77.19 207 MET A O 1
ATOM 1658 N N . ARG A 1 208 ? -37.795 22.093 66.191 1.00 79.56 208 ARG A N 1
ATOM 1659 C CA . ARG A 1 208 ? -36.712 22.883 65.582 1.00 79.56 208 ARG A CA 1
ATOM 1660 C C . ARG A 1 208 ? -37.223 24.147 64.901 1.00 79.56 208 ARG A C 1
ATOM 1662 O O . ARG A 1 208 ? -36.484 25.129 64.876 1.00 79.56 208 ARG A O 1
ATOM 1669 N N . GLN A 1 209 ? -38.412 24.114 64.311 1.00 78.56 209 GLN A N 1
ATOM 1670 C CA . GLN A 1 209 ? -39.046 25.279 63.704 1.00 78.56 209 GLN A CA 1
ATOM 1671 C C . GLN A 1 209 ? -39.554 26.232 64.785 1.00 78.56 209 GLN A C 1
ATOM 1673 O O . GLN A 1 209 ? -39.212 27.409 64.725 1.00 78.56 209 GLN A O 1
ATOM 1678 N N . ASP A 1 210 ? -40.215 25.726 65.820 1.00 75.88 210 ASP A N 1
ATOM 1679 C CA . ASP A 1 210 ? -40.734 26.527 66.933 1.00 75.88 210 ASP A CA 1
ATOM 1680 C C . ASP A 1 210 ? -39.601 27.219 67.696 1.00 75.88 210 ASP A C 1
ATOM 1682 O O . ASP A 1 210 ? -39.650 28.422 67.939 1.00 75.88 210 ASP A O 1
ATOM 1686 N N . LYS A 1 211 ? -38.492 26.511 67.959 1.00 72.62 211 LYS A N 1
ATOM 1687 C CA . LYS A 1 211 ? -37.286 27.116 68.556 1.00 72.62 211 LYS A CA 1
ATOM 1688 C C . LYS A 1 211 ? -36.645 28.189 67.680 1.00 72.62 211 LYS A C 1
ATOM 1690 O O . LYS A 1 211 ? -36.030 29.110 68.211 1.00 72.62 211 LYS A O 1
ATOM 1695 N N . LYS A 1 212 ? -36.723 28.067 66.352 1.00 76.50 212 LYS A N 1
ATOM 1696 C CA . LYS A 1 212 ? -36.231 29.113 65.441 1.00 76.50 212 LYS A CA 1
ATOM 1697 C C . LYS A 1 212 ? -37.160 30.323 65.463 1.00 76.50 212 LYS A C 1
ATOM 1699 O O . LYS A 1 212 ? -36.672 31.431 65.629 1.00 76.50 212 LYS A O 1
ATOM 1704 N N . GLN A 1 213 ? -38.471 30.103 65.397 1.00 74.31 213 GLN A N 1
ATOM 1705 C CA . GLN A 1 213 ? -39.465 31.174 65.459 1.00 74.31 213 GLN A CA 1
ATOM 1706 C C . GLN A 1 213 ? -39.427 31.930 66.797 1.00 74.31 213 GLN A C 1
ATOM 1708 O O . GLN A 1 213 ? -39.521 33.153 66.796 1.00 74.31 213 GLN A O 1
ATOM 1713 N N . ALA A 1 214 ? -39.224 31.237 67.922 1.00 68.88 214 ALA A N 1
ATOM 1714 C CA . ALA A 1 214 ? -39.056 31.861 69.237 1.00 68.88 214 ALA A CA 1
ATOM 1715 C C . ALA A 1 214 ? -37.793 32.740 69.303 1.00 68.88 214 ALA A C 1
ATOM 1717 O O . ALA A 1 214 ? -37.859 33.890 69.739 1.00 68.88 214 ALA A O 1
ATOM 1718 N N . LYS A 1 215 ? -36.666 32.247 68.766 1.00 69.44 215 LYS A N 1
ATOM 1719 C CA . LYS A 1 215 ? -35.419 33.023 68.664 1.00 69.44 215 LYS A CA 1
ATOM 1720 C C . LYS A 1 215 ? -35.547 34.239 67.752 1.00 69.44 215 LYS A C 1
ATOM 1722 O O . LYS A 1 215 ? -35.041 35.302 68.098 1.00 69.44 215 LYS A O 1
ATOM 1727 N N . ASP A 1 216 ? -36.241 34.106 66.624 1.00 73.25 216 ASP A N 1
ATOM 1728 C CA . ASP A 1 216 ? -36.480 35.212 65.689 1.00 73.25 216 ASP A CA 1
ATOM 1729 C C . ASP A 1 216 ? -37.407 36.286 66.294 1.00 73.25 216 ASP A C 1
ATOM 1731 O O . ASP A 1 216 ? -37.287 37.465 65.966 1.00 73.25 216 ASP A O 1
ATOM 1735 N N . ARG A 1 217 ? -38.293 35.901 67.226 1.00 71.00 217 ARG A N 1
ATOM 1736 C CA . ARG A 1 217 ? -39.129 36.810 68.034 1.00 71.00 217 ARG A CA 1
ATOM 1737 C C . ARG A 1 217 ? -38.410 37.372 69.273 1.00 71.00 217 ARG A C 1
ATOM 1739 O O . ARG A 1 217 ? -38.995 38.180 69.987 1.00 71.00 217 ARG A O 1
ATOM 1746 N N . GLY A 1 218 ? -37.150 36.994 69.512 1.00 61.31 218 GLY A N 1
ATOM 1747 C CA . GLY A 1 218 ? -36.320 37.515 70.604 1.00 61.31 218 GLY A CA 1
ATOM 1748 C C . GLY A 1 218 ? -36.615 36.929 71.990 1.00 61.31 218 GLY A C 1
ATOM 1749 O O . GLY A 1 218 ? -36.184 37.512 72.983 1.00 61.31 218 GLY A O 1
ATOM 1750 N N . LEU A 1 219 ? -37.330 35.802 72.068 1.00 62.19 219 LEU A N 1
ATOM 1751 C CA . LEU A 1 219 ? -37.573 35.066 73.310 1.00 62.19 219 LEU A CA 1
ATOM 1752 C C . LEU A 1 219 ? -36.546 33.937 73.491 1.00 62.19 219 LEU A C 1
ATOM 1754 O O . LEU A 1 219 ? -36.200 33.241 72.534 1.00 62.19 219 LEU A O 1
ATOM 1758 N N . ASP A 1 220 ? -36.067 33.752 74.726 1.00 58.66 220 ASP A N 1
ATOM 1759 C CA . ASP A 1 220 ? -35.061 32.730 75.068 1.00 58.66 220 ASP A CA 1
ATOM 1760 C C . ASP A 1 220 ? -35.671 31.312 75.168 1.00 58.66 220 ASP A C 1
ATOM 1762 O O . ASP A 1 220 ? -34.979 30.322 74.929 1.00 58.66 220 ASP A O 1
ATOM 1766 N N . ASP A 1 221 ? -36.984 31.221 75.418 1.00 59.09 221 ASP A N 1
ATOM 1767 C CA . ASP A 1 221 ? -37.762 29.978 75.493 1.00 59.09 221 ASP A CA 1
ATOM 1768 C C . ASP A 1 221 ? -38.996 30.007 74.572 1.00 59.09 221 ASP A C 1
ATOM 1770 O O . ASP A 1 221 ? -39.527 31.065 74.233 1.00 59.09 221 ASP A O 1
ATOM 1774 N N . VAL A 1 222 ? -39.457 28.822 74.154 1.00 60.81 222 VAL A N 1
ATOM 1775 C CA . VAL A 1 222 ? -40.680 28.660 73.348 1.00 60.81 222 VAL A CA 1
ATOM 1776 C C . VAL A 1 222 ? -41.896 28.893 74.252 1.00 60.81 222 VAL A C 1
ATOM 1778 O O . VAL A 1 222 ? -42.127 28.111 75.173 1.00 60.81 222 VAL A O 1
ATOM 1781 N N . GLU A 1 223 ? -42.672 29.952 74.007 1.00 59.59 223 GLU A N 1
ATOM 1782 C CA . GLU A 1 223 ? -43.947 30.174 74.700 1.00 59.59 223 GLU A CA 1
ATOM 1783 C C . GLU A 1 223 ? -44.974 29.119 74.264 1.00 59.59 223 GLU A C 1
ATOM 1785 O O . GLU A 1 223 ? -45.289 28.984 73.083 1.00 59.59 223 GLU A O 1
ATOM 1790 N N . LEU A 1 224 ? -45.478 28.348 75.231 1.00 58.03 224 LEU A N 1
ATOM 1791 C CA . LEU A 1 224 ? -46.603 27.436 75.040 1.00 58.03 224 LEU A CA 1
ATOM 1792 C C . LEU A 1 224 ? -47.898 28.259 75.013 1.00 58.03 224 LEU A C 1
ATOM 1794 O O . LEU A 1 224 ? -48.413 28.652 76.059 1.00 58.03 224 LEU A O 1
ATOM 1798 N N . GLU A 1 225 ? -48.413 28.522 73.815 1.00 57.91 225 GLU A N 1
ATOM 1799 C CA . GLU A 1 225 ? -49.773 29.029 73.602 1.00 57.91 225 GLU A CA 1
ATOM 1800 C C . GLU A 1 225 ? -50.747 27.838 73.597 1.00 57.91 225 GLU A C 1
ATOM 1802 O O . GLU A 1 225 ? -51.203 27.389 72.551 1.00 57.91 225 GLU A O 1
ATOM 1807 N N . ASP A 1 226 ? -50.994 27.267 74.777 1.00 67.12 226 ASP A N 1
ATOM 1808 C CA . ASP A 1 226 ? -52.118 26.350 74.996 1.00 67.12 226 ASP A CA 1
ATOM 1809 C C . ASP A 1 226 ? -53.327 27.166 75.487 1.00 67.12 226 ASP A C 1
ATOM 1811 O O . ASP A 1 226 ? -53.166 28.118 76.267 1.00 67.12 226 ASP A O 1
ATOM 1815 N N . ASP A 1 227 ? -54.533 26.817 75.044 1.00 65.94 227 ASP A N 1
ATOM 1816 C CA . ASP A 1 227 ? -55.770 27.528 75.395 1.00 65.94 227 ASP A CA 1
ATOM 1817 C C . ASP A 1 227 ? -55.960 27.553 76.926 1.00 65.94 227 ASP A C 1
ATOM 1819 O O . ASP A 1 227 ? -56.270 28.599 77.506 1.00 65.94 227 ASP A O 1
ATOM 1823 N N . ASP A 1 228 ? -55.633 26.444 77.599 1.00 67.88 228 ASP A N 1
ATOM 1824 C CA . ASP A 1 228 ? -55.706 26.304 79.060 1.00 67.88 228 ASP A CA 1
ATOM 1825 C C . ASP A 1 228 ? -54.691 27.204 79.797 1.00 67.88 228 ASP A C 1
ATOM 1827 O O . ASP A 1 228 ? -54.968 27.744 80.874 1.00 67.88 228 ASP A O 1
ATOM 1831 N N . PHE A 1 229 ? -53.503 27.412 79.218 1.00 68.75 229 PHE A N 1
ATOM 1832 C CA . PHE A 1 229 ? -52.475 28.283 79.800 1.00 68.75 229 PHE A CA 1
ATOM 1833 C C . PHE A 1 229 ? -52.844 29.764 79.655 1.00 68.75 229 PHE A C 1
ATOM 1835 O O . PHE A 1 229 ? -52.606 30.580 80.555 1.00 68.75 229 PHE A O 1
ATOM 1842 N N . THR A 1 230 ? -53.467 30.105 78.530 1.00 68.62 230 THR A N 1
ATOM 1843 C CA . THR A 1 230 ? -53.918 31.463 78.223 1.00 68.62 230 THR A CA 1
ATOM 1844 C C . THR A 1 230 ? -55.045 31.888 79.169 1.00 68.62 230 THR A C 1
ATOM 1846 O O . THR A 1 230 ? -55.007 32.997 79.714 1.00 68.62 230 THR A O 1
ATOM 1849 N N . ASP A 1 231 ? -55.990 30.989 79.458 1.00 73.69 231 ASP A N 1
ATOM 1850 C CA . ASP A 1 231 ? -57.085 31.238 80.402 1.00 73.69 231 ASP A CA 1
ATOM 1851 C C . ASP A 1 231 ? -56.581 31.413 81.850 1.00 73.69 231 ASP A C 1
ATOM 1853 O O . ASP A 1 231 ? -56.953 32.359 82.556 1.00 73.69 231 ASP A O 1
ATOM 1857 N N . TYR A 1 232 ? -55.610 30.597 82.275 1.00 74.69 232 TYR A N 1
ATOM 1858 C CA . TYR A 1 232 ? -54.942 30.769 83.571 1.00 74.69 232 TYR A CA 1
ATOM 1859 C C . TYR A 1 232 ? -54.222 32.125 83.695 1.00 74.69 232 TYR A C 1
ATOM 1861 O O . TYR A 1 232 ? -54.325 32.807 84.716 1.00 74.69 232 TYR A O 1
ATOM 1869 N N . LYS A 1 233 ? -53.524 32.580 82.648 1.00 75.88 233 LYS A N 1
ATOM 1870 C CA . LYS A 1 233 ? -52.847 33.889 82.657 1.00 75.88 233 LYS A CA 1
ATOM 1871 C C . LYS A 1 233 ? -53.849 35.048 82.742 1.00 75.88 233 LYS A C 1
ATOM 1873 O O . LYS A 1 233 ? -53.608 36.019 83.463 1.00 75.88 233 LYS A O 1
ATOM 1878 N N . ASN A 1 234 ? -54.983 34.932 82.052 1.00 79.19 234 ASN A N 1
ATOM 1879 C CA . ASN A 1 234 ? -56.049 35.934 82.074 1.00 79.19 234 ASN A CA 1
ATOM 1880 C C . ASN A 1 234 ? -56.712 36.040 83.453 1.00 79.19 234 ASN A C 1
ATOM 1882 O O . ASN A 1 234 ? -56.882 37.148 83.967 1.00 79.19 234 ASN A O 1
ATOM 1886 N N . THR A 1 235 ? -57.019 34.906 84.089 1.00 77.56 235 THR A N 1
ATOM 1887 C CA . THR A 1 235 ? -57.580 34.890 85.451 1.00 77.56 235 THR A CA 1
ATOM 1888 C C . THR A 1 235 ? -56.617 35.496 86.474 1.00 77.56 235 THR A C 1
ATOM 1890 O O . THR A 1 235 ? -57.032 36.318 87.292 1.00 77.56 235 THR A O 1
ATOM 1893 N N . LEU A 1 236 ? -55.320 35.187 86.382 1.00 79.69 236 LEU A N 1
ATOM 1894 C CA . LEU A 1 236 ? -54.298 35.745 87.273 1.00 79.69 236 LEU A CA 1
ATOM 1895 C C . LEU A 1 236 ? -54.163 37.273 87.132 1.00 79.69 236 LEU A C 1
ATOM 1897 O O . LEU A 1 236 ? -54.011 37.986 88.126 1.00 79.69 236 LEU A O 1
ATOM 1901 N N . ASN A 1 237 ? -54.235 37.786 85.901 1.00 78.31 237 ASN A N 1
ATOM 1902 C CA . ASN A 1 237 ? -54.185 39.223 85.632 1.00 78.31 237 ASN A CA 1
ATOM 1903 C C . ASN A 1 237 ? -55.435 39.947 86.145 1.00 78.31 237 ASN A C 1
ATOM 1905 O O . ASN A 1 237 ? -55.318 41.029 86.716 1.00 78.31 237 ASN A O 1
ATOM 1909 N N . HIS A 1 238 ? -56.615 39.338 86.002 1.00 76.12 238 HIS A N 1
ATOM 1910 C CA . HIS A 1 238 ? -57.859 39.901 86.524 1.00 76.12 238 HIS A CA 1
ATOM 1911 C C . HIS A 1 238 ? -57.845 39.993 88.060 1.00 76.12 238 HIS A C 1
ATOM 1913 O O . HIS A 1 238 ? -58.314 40.978 88.627 1.00 76.12 238 HIS A O 1
ATOM 1919 N N . MET A 1 239 ? -57.268 38.999 88.746 1.00 72.44 239 MET A N 1
ATOM 1920 C CA . MET A 1 239 ? -57.092 39.042 90.205 1.00 72.44 239 MET A CA 1
ATOM 1921 C C . MET A 1 239 ? -56.133 40.158 90.635 1.00 72.44 239 MET A C 1
ATOM 1923 O O . MET A 1 239 ? -56.454 40.916 91.543 1.00 72.44 239 MET A O 1
ATOM 1927 N N . LYS A 1 240 ? -54.998 40.328 89.942 1.00 77.06 240 LYS A N 1
ATOM 1928 C CA . LYS A 1 240 ? -54.056 41.424 90.231 1.00 77.06 240 LYS A CA 1
ATOM 1929 C C . LYS A 1 240 ? -54.665 42.807 90.021 1.00 77.06 240 LYS A C 1
ATOM 1931 O O . LYS A 1 240 ? -54.470 43.677 90.856 1.00 77.06 240 LYS A O 1
ATOM 1936 N N . GLN A 1 241 ? -55.421 43.002 88.942 1.00 72.62 241 GLN A N 1
ATOM 1937 C CA . GLN A 1 241 ? -56.101 44.275 88.685 1.00 72.62 241 GLN A CA 1
ATOM 1938 C C . GLN A 1 241 ? -57.161 44.582 89.746 1.00 72.62 241 GLN A C 1
ATOM 1940 O O . GLN A 1 241 ? -57.347 45.734 90.125 1.00 72.62 241 GLN A O 1
ATOM 1945 N N . HIS A 1 242 ? -57.855 43.559 90.245 1.00 70.56 242 HIS A N 1
ATOM 1946 C CA . HIS A 1 242 ? -58.792 43.723 91.351 1.00 70.56 242 HIS A CA 1
ATOM 1947 C C . HIS A 1 242 ? -58.076 44.133 92.651 1.00 70.56 242 HIS A C 1
ATOM 1949 O O . HIS A 1 242 ? -58.562 45.011 93.357 1.00 70.56 242 HIS A O 1
ATOM 1955 N N . ASP A 1 243 ? -56.905 43.557 92.932 1.00 69.62 243 ASP A N 1
ATOM 1956 C CA . ASP A 1 243 ? -56.091 43.901 94.105 1.00 69.62 243 ASP A CA 1
ATOM 1957 C C . ASP A 1 243 ? -55.408 45.280 93.996 1.00 69.62 243 ASP A C 1
ATOM 1959 O O . ASP A 1 243 ? -55.240 45.963 95.007 1.00 69.62 243 ASP A O 1
ATOM 1963 N N . GLU A 1 244 ? -55.034 45.725 92.794 1.00 70.94 244 GLU A N 1
ATOM 1964 C CA . GLU A 1 244 ? -54.507 47.078 92.550 1.00 70.94 244 GLU A CA 1
ATOM 1965 C C . GLU A 1 244 ? -55.604 48.143 92.685 1.00 70.94 244 GLU A C 1
ATOM 1967 O O . GLU A 1 244 ? -55.391 49.150 93.353 1.00 70.94 244 GLU A O 1
ATOM 1972 N N . ASN A 1 245 ? -56.812 47.877 92.176 1.00 66.38 245 ASN A N 1
ATOM 1973 C CA . ASN A 1 245 ? -57.970 48.768 92.335 1.00 66.38 245 ASN A CA 1
ATOM 1974 C C . ASN A 1 245 ? -58.499 48.855 93.781 1.00 66.38 245 ASN A C 1
ATOM 1976 O O . ASN A 1 245 ? -59.308 49.727 94.083 1.00 66.38 245 ASN A O 1
ATOM 1980 N N . LEU A 1 246 ? -58.091 47.944 94.670 1.00 60.06 246 LEU A N 1
ATOM 1981 C CA . LEU A 1 246 ? -58.393 47.991 96.106 1.00 60.06 246 LEU A CA 1
ATOM 1982 C C . LEU A 1 246 ? -57.333 48.756 96.919 1.00 60.06 246 LEU A C 1
ATOM 1984 O O . LEU A 1 246 ? -57.558 49.014 98.102 1.00 60.06 246 LEU A O 1
ATOM 1988 N N . ASN A 1 247 ? -56.190 49.086 96.307 1.00 56.56 247 ASN A N 1
ATOM 1989 C CA . ASN A 1 247 ? -55.062 49.779 96.935 1.00 56.56 247 ASN A CA 1
ATOM 1990 C C . ASN A 1 247 ? -54.851 51.227 96.424 1.00 56.56 247 ASN A C 1
ATOM 1992 O O . ASN A 1 247 ? -53.913 51.880 96.889 1.00 56.56 247 ASN A O 1
ATOM 1996 N N . GLU A 1 248 ? -55.709 51.732 95.526 1.00 48.12 248 GLU A N 1
ATOM 1997 C CA . GLU A 1 248 ? -55.908 53.168 95.219 1.00 48.12 248 GLU A CA 1
ATOM 1998 C C . GLU A 1 248 ? -57.128 53.736 95.965 1.00 48.12 248 GLU A C 1
ATOM 2000 O O . GLU A 1 248 ? -57.048 54.905 96.413 1.00 48.12 248 GLU A O 1
#

Sequence (248 aa):
MGQPFQVIGEPGSYEEALRQAKNPFQEQMFISESEMVDPGADLSNDDKMYLALKWGRLYRPSQWVALEQLYNEFMNSFDIQGAARIDTLKMICKTSLKMNEAIDCGDIDSYQKLSRVYDSMMKSAKFTEAQNKDNSAATIDSASAIVDFVEAHSGEIPRYECNEPQDIIDQIILDLKAYNKSLIYEDKSLAQEIEKYLQDKRISNEMRQDKKQAKDRGLDDVELEDDDFTDYKNTLNHMKQHDENLNE

Radius of gyration: 56.07 Å; chains: 1; bounding box: 131×102×133 Å

pLDDT: mean 73.53, std 13.85, range [37.88, 91.94]

Secondary structure (DSSP, 8-state):
-PPPP-----TTHHHHHHHHTT-SS-GGGSPPTTTS--TTTT--HHHHHHHHHHH-TTS-HHHHHHHHHHHHHHHHHB---SHHHHHHHHHHHHHHHHHHHHHHTT-HHHHHHHHHHHHHHHHHTT--GGGB---TTS---SHHHHHHHHHHHT---------S---HHHHHHHHHHHHHHHHHHH-HHHHHHHHHHHHHHHHHHHHHHHHHHHHHTT-SS-----HHHHHHHHHHHHHHHHHHTT--